Protein 4OE9 (pdb70)

Structure (mmCIF, N/CA/C/O backbone):
data_4OE9
#
_entry.id   4OE9
#
_cell.length_a   28.490
_cell.length_b   35.580
_cell.length_c   54.300
_cell.angle_alpha   104.03
_cell.angle_beta   93.30
_cell.angle_gamma   91.11
#
_symmetry.space_group_name_H-M   'P 1'
#
loop_
_entity.id
_entity.type
_entity.pdbx_description
1 polymer 'COMM domain-containing protein 9'
2 non-polymer 'CITRIC ACID'
3 non-polymer 'POTASSIUM ION'
4 water water
#
loop_
_atom_site.group_PDB
_atom_site.id
_atom_site.type_symbol
_atom_site.label_atom_id
_atom_site.label_alt_id
_atom_site.label_comp_id
_atom_site.label_asym_id
_atom_site.label_entity_id
_atom_site.label_seq_id
_atom_site.pdbx_PDB_ins_code
_atom_site.Cartn_x
_atom_site.Cartn_y
_atom_site.Cartn_z
_atom_site.occupancy
_atom_site.B_iso_or_equiv
_atom_site.auth_seq_id
_atom_site.auth_comp_id
_atom_site.auth_asym_id
_atom_site.auth_atom_id
_atom_site.pdbx_PDB_model_num
ATOM 1 N N . SER A 1 2 ? -14.178 -2.949 21.318 1.00 46.22 -3 SER A N 1
ATOM 2 C CA . SER A 1 2 ? -14.430 -1.531 21.534 1.00 37.90 -3 SER A CA 1
ATOM 3 C C . SER A 1 2 ? -14.546 -1.221 23.030 1.00 29.11 -3 SER A C 1
ATOM 4 O O . SER A 1 2 ? -14.483 -2.117 23.877 1.00 31.22 -3 SER A O 1
ATOM 7 N N . GLY A 1 3 ? -14.710 0.055 23.350 1.00 32.15 -2 GLY A N 1
ATOM 8 C CA . GLY A 1 3 ? -14.785 0.486 24.730 1.00 21.18 -2 GLY A CA 1
ATOM 9 C C . GLY A 1 3 ? -13.443 0.434 25.424 1.00 17.08 -2 GLY A C 1
ATOM 10 O O . GLY A 1 3 ? -13.365 0.568 26.644 1.00 32.74 -2 GLY A O 1
ATOM 14 N N . ALA A 1 4 ? -12.375 0.245 24.652 1.00 30.39 -1 ALA A N 1
ATOM 15 C CA . ALA A 1 4 ? -11.027 0.135 25.209 1.00 33.57 -1 ALA A CA 1
ATOM 16 C C . ALA A 1 4 ? -10.657 1.352 26.054 1.00 40.30 -1 ALA A C 1
ATOM 17 O O . ALA A 1 4 ? -9.890 1.247 27.014 1.00 19.68 -1 ALA A O 1
ATOM 41 N N . ALA A 1 6 ? -12.832 3.106 27.770 1.00 17.57 1 ALA A N 1
ATOM 42 C CA . ALA A 1 6 ? -13.792 3.228 28.872 1.00 21.27 1 ALA A CA 1
ATOM 43 C C . ALA A 1 6 ? -13.191 2.878 30.235 1.00 34.08 1 ALA A C 1
ATOM 44 O O . ALA A 1 6 ? -13.563 3.443 31.263 1.00 24.71 1 ALA A O 1
ATOM 51 N N . ALA A 1 7 ? -12.277 1.925 30.261 1.00 22.06 2 ALA A N 1
ATOM 52 C CA . ALA A 1 7 ? -11.809 1.421 31.535 1.00 26.54 2 ALA A CA 1
ATOM 53 C C . ALA A 1 7 ? -10.600 0.545 31.371 1.00 27.52 2 ALA A C 1
ATOM 54 O O . ALA A 1 7 ? -10.405 -0.114 30.348 1.00 25.64 2 ALA A O 1
ATOM 61 N N . LEU A 1 8 ? -9.780 0.555 32.405 1.00 19.82 3 LEU A N 1
ATOM 62 C CA . LEU A 1 8 ? -8.794 -0.466 32.574 1.00 17.63 3 LEU A CA 1
ATOM 63 C C . LEU A 1 8 ? -9.497 -1.652 33.256 1.00 13.61 3 LEU A C 1
ATOM 64 O O . LEU A 1 8 ? -10.411 -1.482 34.078 1.00 15.82 3 LEU A O 1
ATOM 80 N N . THR A 1 9 ? -9.094 -2.846 32.862 1.00 11.74 4 THR A N 1
ATOM 81 C CA . THR A 1 9 ? -9.687 -4.087 33.343 1.00 12.00 4 THR A CA 1
ATOM 82 C C . THR A 1 9 ? -8.991 -4.559 34.602 1.00 7.88 4 THR A C 1
ATOM 83 O O . THR A 1 9 ? -7.922 -4.072 34.944 1.00 6.61 4 THR A O 1
ATOM 94 N N . ALA A 1 10 ? -9.588 -5.540 35.258 1.00 7.72 5 ALA A N 1
ATOM 95 C CA . ALA A 1 10 ? -8.947 -6.182 36.406 1.00 6.20 5 ALA A CA 1
ATOM 96 C C . ALA A 1 10 ? -7.567 -6.722 36.046 1.00 5.90 5 ALA A C 1
ATOM 97 O O . ALA A 1 10 ? -6.630 -6.605 36.842 1.00 6.84 5 ALA A O 1
ATOM 104 N N . GLU A 1 11 ? -7.437 -7.353 34.877 1.00 7.18 6 GLU A N 1
ATOM 105 C CA . GLU A 1 11 ? -6.141 -7.859 34.437 1.00 8.60 6 GLU A CA 1
ATOM 106 C C . GLU A 1 11 ? -5.112 -6.741 34.238 1.00 6.98 6 GLU A C 1
ATOM 107 O O . GLU A 1 11 ? -3.921 -6.926 34.546 1.00 9.45 6 GLU A O 1
ATOM 114 N N . HIS A 1 12 ? -5.552 -5.602 33.720 1.00 6.49 7 HIS A N 1
ATOM 115 C CA . HIS A 1 12 ? -4.669 -4.433 33.585 1.00 7.39 7 HIS A CA 1
ATOM 116 C C . HIS A 1 12 ? -4.133 -3.998 34.931 1.00 3.80 7 HIS A C 1
ATOM 117 O O . HIS A 1 12 ? -2.935 -3.778 35.101 1.00 4.79 7 HIS A O 1
ATOM 130 N N . PHE A 1 13 ? -5.018 -3.813 35.899 1.00 3.54 8 PHE A N 1
ATOM 131 C CA . PHE A 1 13 ? -4.578 -3.337 37.201 1.00 4.52 8 PHE A CA 1
ATOM 132 C C . PHE A 1 13 ? -3.700 -4.349 37.888 1.00 3.90 8 PHE A C 1
ATOM 133 O O . PHE A 1 13 ? -2.725 -3.983 38.531 1.00 4.46 8 PHE A O 1
ATOM 150 N N . ALA A 1 14 ? -4.005 -5.631 37.741 1.00 3.43 9 ALA A N 1
ATOM 151 C CA . ALA A 1 14 ? -3.156 -6.639 38.333 1.00 3.41 9 ALA A CA 1
ATOM 152 C C . ALA A 1 14 ? -1.751 -6.594 37.730 1.00 3.74 9 ALA A C 1
ATOM 153 O O . ALA A 1 14 ? -0.764 -6.760 38.443 1.00 7.47 9 ALA A O 1
ATOM 160 N N . ALA A 1 15 ? -1.662 -6.372 36.420 1.00 3.29 10 ALA A N 1
ATOM 161 C CA . ALA A 1 15 ? -0.390 -6.322 35.732 1.00 4.68 10 ALA A CA 1
ATOM 162 C C . ALA A 1 15 ? 0.441 -5.108 36.094 1.00 5.10 10 ALA A C 1
ATOM 163 O O . ALA A 1 15 ? 1.674 -5.180 36.179 1.00 6.19 10 ALA A O 1
ATOM 170 N N . LEU A 1 16 ? -0.215 -3.971 36.291 1.00 3.90 11 LEU A N 1
ATOM 171 C CA . LEU A 1 16 ? 0.520 -2.767 36.647 1.00 2.94 11 LEU A CA 1
ATOM 172 C C . LEU A 1 16 ? 1.279 -2.908 37.968 1.00 4.03 11 LEU A C 1
ATOM 173 O O . LEU A 1 16 ? 2.310 -2.293 38.163 1.00 2.96 11 LEU A O 1
ATOM 189 N N . GLN A 1 17 ? 0.781 -3.757 38.854 1.00 3.02 12 GLN A N 1
ATOM 190 C CA . GLN A 1 17 ? 1.431 -3.994 40.128 1.00 1.90 12 GLN A CA 1
ATOM 191 C C . GLN A 1 17 ? 2.841 -4.565 39.971 1.00 4.22 12 GLN A C 1
ATOM 192 O O . GLN A 1 17 ? 3.668 -4.394 40.847 1.00 5.09 12 GLN A O 1
ATOM 206 N N . SER A 1 18 ? 3.143 -5.191 38.839 1.00 4.12 13 SER A N 1
ATOM 207 C CA . SER A 1 18 ? 4.511 -5.636 38.587 1.00 4.22 13 SER A CA 1
ATOM 208 C C . SER A 1 18 ? 5.531 -4.493 38.644 1.00 3.50 13 SER A C 1
ATOM 209 O O . SER A 1 18 ? 6.720 -4.721 38.867 1.00 5.77 13 SER A O 1
ATOM 217 N N . LEU A 1 19 ? 5.081 -3.256 38.448 1.00 3.76 14 LEU A N 1
ATOM 218 C CA . LEU A 1 19 ? 6.006 -2.104 38.528 1.00 3.48 14 LEU A CA 1
ATOM 219 C C . LEU A 1 19 ? 6.638 -1.923 39.906 1.00 3.64 14 LEU A C 1
ATOM 220 O O . LEU A 1 19 ? 7.680 -1.283 40.034 1.00 3.90 14 LEU A O 1
ATOM 236 N N . LEU A 1 20 ? 6.024 -2.498 40.933 1.00 2.82 15 LEU A N 1
ATOM 237 C CA . LEU A 1 20 ? 6.619 -2.483 42.271 1.00 3.27 15 LEU A CA 1
ATOM 238 C C . LEU A 1 20 ? 7.921 -3.263 42.345 1.00 6.88 15 LEU A C 1
ATOM 239 O O . LEU A 1 20 ? 8.646 -3.156 43.342 1.00 7.87 15 LEU A O 1
ATOM 255 N N . LYS A 1 21 ? 8.248 -4.005 41.289 1.00 5.48 16 LYS A N 1
ATOM 256 C CA . LYS A 1 21 ? 9.539 -4.698 41.233 1.00 7.64 16 LYS A CA 1
ATOM 257 C C . LYS A 1 21 ? 10.624 -3.815 40.640 1.00 10.54 16 LYS A C 1
ATOM 258 O O . LYS A 1 21 ? 11.783 -4.210 40.592 1.00 12.64 16 LYS A O 1
ATOM 277 N N . ALA A 1 22 ? 10.263 -2.626 40.168 1.00 6.13 17 ALA A N 1
ATOM 278 C CA . ALA A 1 22 ? 11.245 -1.763 39.522 1.00 4.80 17 ALA A CA 1
ATOM 279 C C . ALA A 1 22 ? 12.278 -1.278 40.499 1.00 9.71 17 ALA A C 1
ATOM 280 O O . ALA A 1 22 ? 11.983 -0.973 41.648 1.00 9.29 17 ALA A O 1
ATOM 287 N N . SER A 1 23 ? 13.501 -1.164 40.013 1.00 9.31 18 SER A N 1
ATOM 288 C CA A SER A 1 23 ? 14.606 -0.768 40.879 0.31 9.34 18 SER A CA 1
ATOM 289 C CA B SER A 1 23 ? 14.594 -0.766 40.890 0.69 9.26 18 SER A CA 1
ATOM 290 C C . SER A 1 23 ? 14.666 0.747 41.082 1.00 8.24 18 SER A C 1
ATOM 291 O O . SER A 1 23 ? 15.344 1.231 41.991 1.00 11.05 18 SER A O 1
ATOM 303 N N . SER A 1 24 ? 13.958 1.496 40.244 1.00 7.89 19 SER A N 1
ATOM 304 C CA . SER A 1 24 ? 13.885 2.935 40.391 1.00 8.97 19 SER A CA 1
ATOM 305 C C . SER A 1 24 ? 12.636 3.477 39.747 1.00 8.13 19 SER A C 1
ATOM 306 O O . SER A 1 24 ? 12.049 2.854 38.848 1.00 6.33 19 SER A O 1
ATOM 314 N N . LYS A 1 25 ? 12.241 4.662 40.192 1.00 7.70 20 LYS A N 1
ATOM 315 C CA . LYS A 1 25 ? 11.121 5.374 39.585 1.00 5.95 20 LYS A CA 1
ATOM 316 C C . LYS A 1 25 ? 11.392 5.701 38.130 1.00 8.00 20 LYS A C 1
ATOM 317 O O . LYS A 1 25 ? 10.477 5.751 37.314 1.00 9.61 20 LYS A O 1
ATOM 336 N N . ASP A 1 26 ? 12.651 5.937 37.787 1.00 6.36 21 ASP A N 1
ATOM 337 C CA . ASP A 1 26 ? 12.981 6.255 36.416 1.00 8.43 21 ASP A CA 1
ATOM 338 C C . ASP A 1 26 ? 12.636 5.102 35.476 1.00 10.12 21 ASP A C 1
ATOM 339 O O . ASP A 1 26 ? 12.198 5.323 34.348 1.00 9.90 21 ASP A O 1
ATOM 348 N N . VAL A 1 27 ? 12.806 3.863 35.924 1.00 6.88 22 VAL A N 1
ATOM 349 C CA . VAL A 1 27 ? 12.431 2.720 35.095 1.00 6.90 22 VAL A CA 1
ATOM 350 C C . VAL A 1 27 ? 10.927 2.771 34.792 1.00 7.28 22 VAL A C 1
ATOM 351 O O . VAL A 1 27 ? 10.491 2.511 33.675 1.00 8.91 22 VAL A O 1
ATOM 364 N N . VAL A 1 28 ? 10.134 3.130 35.791 1.00 4.79 23 VAL A N 1
ATOM 365 C CA . VAL A 1 28 ? 8.693 3.211 35.590 1.00 3.12 23 VAL A CA 1
ATOM 366 C C . VAL A 1 28 ? 8.376 4.315 34.567 1.00 5.72 23 VAL A C 1
ATOM 367 O O . VAL A 1 28 ? 7.542 4.140 33.673 1.00 6.70 23 VAL A O 1
ATOM 380 N N . ARG A 1 29 ? 9.013 5.471 34.722 1.00 6.91 24 ARG A N 1
ATOM 381 C CA . ARG A 1 29 ? 8.854 6.559 33.763 1.00 6.50 24 ARG A CA 1
ATOM 382 C C . ARG A 1 29 ? 9.139 6.124 32.335 1.00 6.74 24 ARG A C 1
ATOM 383 O O . ARG A 1 29 ? 8.375 6.416 31.391 1.00 8.88 24 ARG A O 1
ATOM 404 N N . GLN A 1 30 ? 10.255 5.445 32.138 1.00 8.98 25 GLN A N 1
ATOM 405 C CA . GLN A 1 30 ? 10.642 5.079 30.790 1.00 8.89 25 GLN A CA 1
ATOM 406 C C . GLN A 1 30 ? 9.714 4.024 30.224 1.00 11.05 25 GLN A C 1
ATOM 407 O O . GLN A 1 30 ? 9.391 4.044 29.031 1.00 10.66 25 GLN A O 1
ATOM 421 N N . LEU A 1 31 ? 9.239 3.119 31.066 1.00 6.88 26 LEU A N 1
ATOM 422 C CA . LEU A 1 31 ? 8.300 2.115 30.581 1.00 6.57 26 LEU A CA 1
ATOM 423 C C . LEU A 1 31 ? 6.974 2.764 30.177 1.00 5.14 26 LEU A C 1
ATOM 424 O O . LEU A 1 31 ? 6.341 2.351 29.214 1.00 6.62 26 LEU A O 1
ATOM 440 N N . CYS A 1 32 ? 6.535 3.775 30.913 1.00 5.85 27 CYS A N 1
ATOM 441 C CA . CYS A 1 32 ? 5.321 4.492 30.529 1.00 5.14 27 CYS A CA 1
ATOM 442 C C . CYS A 1 32 ? 5.482 5.156 29.165 1.00 5.18 27 CYS A C 1
ATOM 443 O O . CYS A 1 32 ? 4.607 5.039 28.297 1.00 5.36 27 CYS A O 1
ATOM 451 N N . GLN A 1 33 ? 6.606 5.855 28.966 1.00 5.69 28 GLN A N 1
ATOM 452 C CA . GLN A 1 33 ? 6.857 6.543 27.708 1.00 6.63 28 GLN A CA 1
ATOM 453 C C . GLN A 1 33 ? 6.998 5.583 26.523 1.00 5.75 28 GLN A C 1
ATOM 454 O O . GLN A 1 33 ? 6.413 5.826 25.462 1.00 7.86 28 GLN A O 1
ATOM 468 N N . GLU A 1 34 ? 7.760 4.506 26.694 1.00 6.18 29 GLU A N 1
ATOM 469 C CA . GLU A 1 34 ? 7.908 3.531 25.620 1.00 6.49 29 GLU A CA 1
ATOM 470 C C . GLU A 1 34 ? 6.578 2.826 25.301 1.00 8.82 29 GLU A C 1
ATOM 471 O O . GLU A 1 34 ? 6.289 2.544 24.143 1.00 7.32 29 GLU A O 1
ATOM 483 N N . SER A 1 35 ? 5.759 2.564 26.318 1.00 6.07 30 SER A N 1
ATOM 484 C CA . SER A 1 35 ? 4.497 1.857 26.106 1.00 4.69 30 SER A CA 1
ATOM 485 C C . SER A 1 35 ? 3.507 2.755 25.369 1.00 6.96 30 SER A C 1
ATOM 486 O O . SER A 1 35 ? 2.695 2.273 24.561 1.00 6.99 30 SER A O 1
ATOM 494 N N . PHE A 1 36 ? 3.557 4.052 25.644 1.00 5.58 31 PHE A N 1
ATOM 495 C CA . PHE A 1 36 ? 2.731 5.011 24.906 1.00 3.19 31 PHE A CA 1
ATOM 496 C C . PHE A 1 36 ? 3.100 5.094 23.432 1.00 7.35 31 PHE A C 1
ATOM 497 O O . PHE A 1 36 ? 2.225 5.072 22.564 1.00 7.36 31 PHE A O 1
ATOM 514 N N . SER A 1 37 ? 4.388 5.265 23.170 1.00 4.77 32 SER A N 1
ATOM 515 C CA A SER A 1 37 ? 4.872 5.462 21.804 0.25 7.34 32 SER A CA 1
ATOM 516 C CA B SER A 1 37 ? 4.874 5.460 21.810 0.75 7.27 32 SER A CA 1
ATOM 517 C C . SER A 1 37 ? 4.676 4.224 20.927 1.00 8.07 32 SER A C 1
ATOM 518 O O . SER A 1 37 ? 4.393 4.327 19.729 1.00 8.68 32 SER A O 1
ATOM 530 N N . SER A 1 38 ? 4.834 3.051 21.513 1.00 3.47 33 SER A N 1
ATOM 531 C CA . SER A 1 38 ? 4.654 1.795 20.822 1.00 5.34 33 SER A CA 1
ATOM 532 C C . SER A 1 38 ? 3.210 1.537 20.445 1.00 7.34 33 SER A C 1
ATOM 533 O O . SER A 1 38 ? 2.297 1.888 21.179 1.00 6.75 33 SER A O 1
ATOM 541 N N A SER A 1 39 ? 2.990 0.919 19.291 0.50 6.64 34 SER A N 1
ATOM 542 N N B SER A 1 39 ? 3.002 0.919 19.290 0.50 6.67 34 SER A N 1
ATOM 543 C CA A SER A 1 39 ? 1.702 0.299 19.043 0.50 6.32 34 SER A CA 1
ATOM 544 C CA B SER A 1 39 ? 1.725 0.302 19.000 0.50 6.33 34 SER A CA 1
ATOM 545 C C A SER A 1 39 ? 1.556 -0.898 19.948 0.50 6.16 34 SER A C 1
ATOM 546 C C B SER A 1 39 ? 1.559 -0.912 19.908 0.50 6.19 34 SER A C 1
ATOM 547 O O A SER A 1 39 ? 2.544 -1.447 20.435 0.50 7.09 34 SER A O 1
ATOM 548 O O B SER A 1 39 ? 2.548 -1.480 20.378 0.50 7.07 34 SER A O 1
ATOM 563 N N . ALA A 1 40 ? 0.321 -1.322 20.154 1.00 6.94 35 ALA A N 1
ATOM 564 C CA . ALA A 1 40 ? 0.070 -2.531 20.905 1.00 8.19 35 ALA A CA 1
ATOM 565 C C . ALA A 1 40 ? 0.798 -3.727 20.272 1.00 6.56 35 ALA A C 1
ATOM 566 O O . ALA A 1 40 ? 1.430 -4.531 20.965 1.00 8.25 35 ALA A O 1
ATOM 574 N N . LEU A 1 41 ? 0.767 -3.806 18.947 1.00 8.68 36 LEU A N 1
ATOM 575 C CA . LEU A 1 41 ? 1.370 -4.953 18.308 1.00 8.65 36 LEU A CA 1
ATOM 576 C C . LEU A 1 41 ? 2.900 -4.858 18.328 1.00 10.59 36 LEU A C 1
ATOM 577 O O . LEU A 1 41 ? 3.578 -5.857 18.099 1.00 14.59 36 LEU A O 1
ATOM 593 N N . GLY A 1 42 ? 3.439 -3.678 18.613 1.00 8.20 37 GLY A N 1
ATOM 594 C CA . GLY A 1 42 ? 4.877 -3.480 18.704 1.00 10.83 37 GLY A CA 1
ATOM 595 C C . GLY A 1 42 ? 5.436 -3.627 20.115 1.00 10.84 37 GLY A C 1
ATOM 596 O O . GLY A 1 42 ? 6.644 -3.488 20.325 1.00 8.54 37 GLY A O 1
ATOM 600 N N . LEU A 1 43 ? 4.569 -3.877 21.096 1.00 9.71 38 LEU A N 1
ATOM 601 C CA . LEU A 1 43 ? 5.034 -3.982 22.486 1.00 7.32 38 LEU A CA 1
ATOM 602 C C . LEU A 1 43 ? 5.978 -5.149 22.690 1.00 9.87 38 LEU A C 1
ATOM 603 O O . LEU A 1 43 ? 6.791 -5.127 23.601 1.00 10.52 38 LEU A O 1
ATOM 619 N N . LYS A 1 44 ? 5.901 -6.157 21.833 1.00 11.95 39 LYS A N 1
ATOM 620 C CA . LYS A 1 44 ? 6.804 -7.306 21.937 1.00 14.66 39 LYS A CA 1
ATOM 621 C C . LYS A 1 44 ? 8.275 -6.897 21.831 1.00 11.92 39 LYS A C 1
ATOM 622 O O . LYS A 1 44 ? 9.148 -7.585 22.359 1.00 15.66 39 LYS A O 1
ATOM 635 N N . LYS A 1 45 ? 8.545 -5.779 21.171 1.00 9.84 40 LYS A N 1
ATOM 636 C CA . LYS A 1 45 ? 9.907 -5.269 21.035 1.00 12.43 40 LYS A CA 1
ATOM 637 C C . LYS A 1 45 ? 10.492 -4.849 22.388 1.00 14.12 40 LYS A C 1
ATOM 638 O O . LYS A 1 45 ? 11.711 -4.778 22.539 1.00 15.86 40 LYS A O 1
ATOM 648 N N . LEU A 1 46 ? 9.629 -4.605 23.375 1.00 10.63 41 LEU A N 1
ATOM 649 C CA . LEU A 1 46 ? 10.079 -4.144 24.707 1.00 13.30 41 LEU A CA 1
ATOM 650 C C . LEU A 1 46 ? 10.171 -5.262 25.737 1.00 14.33 41 LEU A C 1
ATOM 651 O O . LEU A 1 46 ? 10.506 -5.008 26.898 1.00 12.43 41 LEU A O 1
ATOM 667 N N . LEU A 1 47 ? 9.866 -6.491 25.333 1.00 12.66 42 LEU A N 1
ATOM 668 C CA . LEU A 1 47 ? 9.752 -7.601 26.274 1.00 11.41 42 LEU A CA 1
ATOM 669 C C . LEU A 1 47 ? 11.068 -7.919 26.973 1.00 13.44 42 LEU A C 1
ATOM 670 O O . LEU A 1 47 ? 11.099 -8.104 28.194 1.00 12.28 42 LEU A O 1
ATOM 686 N N . ASP A 1 48 ? 12.150 -7.995 26.206 1.00 14.96 43 ASP A N 1
ATOM 687 C CA . ASP A 1 48 ? 13.431 -8.389 26.772 1.00 19.20 43 ASP A CA 1
ATOM 688 C C . ASP A 1 48 ? 13.904 -7.379 27.811 1.00 15.49 43 ASP A C 1
ATOM 689 O O . ASP A 1 48 ? 14.284 -7.776 28.916 1.00 18.08 43 ASP A O 1
ATOM 698 N N . VAL A 1 49 ? 13.862 -6.087 27.490 1.00 16.19 44 VAL A N 1
ATOM 699 C CA . VAL A 1 49 ? 14.346 -5.074 28.419 1.00 15.05 44 VAL A CA 1
ATOM 700 C C . VAL A 1 49 ? 13.419 -4.998 29.638 1.00 14.83 44 VAL A C 1
ATOM 701 O O . VAL A 1 49 ? 13.870 -4.756 30.758 1.00 12.26 44 VAL A O 1
ATOM 714 N N . THR A 1 50 ? 12.131 -5.237 29.438 1.00 8.19 45 THR A N 1
ATOM 715 C CA . THR A 1 50 ? 11.182 -5.205 30.553 1.00 7.68 45 THR A CA 1
ATOM 716 C C . THR A 1 50 ? 11.403 -6.374 31.496 1.00 9.54 45 THR A C 1
ATOM 717 O O . THR A 1 50 ? 11.502 -6.185 32.719 1.00 9.45 45 THR A O 1
ATOM 728 N N . CYS A 1 51 ? 11.459 -7.587 30.951 1.00 10.02 46 CYS A N 1
ATOM 729 C CA . CYS A 1 51 ? 11.801 -8.760 31.737 1.00 6.82 46 CYS A CA 1
ATOM 730 C C . CYS A 1 51 ? 13.121 -8.584 32.489 1.00 7.90 46 CYS A C 1
ATOM 731 O O . CYS A 1 51 ? 13.220 -8.904 33.673 1.00 9.15 46 CYS A O 1
ATOM 739 N N . SER A 1 52 ? 14.123 -8.077 31.784 1.00 10.20 47 SER A N 1
ATOM 740 C CA . SER A 1 52 ? 15.476 -7.993 32.333 1.00 10.25 47 SER A CA 1
ATOM 741 C C . SER A 1 52 ? 15.604 -6.886 33.383 1.00 11.66 47 SER A C 1
ATOM 742 O O . SER A 1 52 ? 16.410 -7.012 34.315 1.00 11.32 47 SER A O 1
ATOM 750 N N . SER A 1 53 ? 14.832 -5.807 33.241 1.00 8.91 48 SER A N 1
ATOM 751 C CA A SER A 1 53 ? 14.901 -4.705 34.193 0.56 9.05 48 SER A CA 1
ATOM 752 C CA B SER A 1 53 ? 14.894 -4.705 34.192 0.44 9.07 48 SER A CA 1
ATOM 753 C C . SER A 1 53 ? 14.080 -4.968 35.453 1.00 12.36 48 SER A C 1
ATOM 754 O O . SER A 1 53 ? 14.492 -4.576 36.549 1.00 13.08 48 SER A O 1
ATOM 766 N N . LEU A 1 54 ? 12.922 -5.616 35.314 1.00 8.90 49 LEU A N 1
ATOM 767 C CA . LEU A 1 54 ? 12.036 -5.858 36.451 1.00 6.68 49 LEU A CA 1
ATOM 768 C C . LEU A 1 54 ? 12.159 -7.251 37.055 1.00 10.19 49 LEU A C 1
ATOM 769 O O . LEU A 1 54 ? 11.562 -7.537 38.091 1.00 12.49 49 LEU A O 1
ATOM 785 N N . SER A 1 55 ? 12.889 -8.122 36.371 1.00 8.61 50 SER A N 1
ATOM 786 C CA . SER A 1 55 ? 12.995 -9.529 36.755 1.00 9.85 50 SER A CA 1
ATOM 787 C C . SER A 1 55 ? 11.612 -10.149 36.858 1.00 10.44 50 SER A C 1
ATOM 788 O O . SER A 1 55 ? 11.233 -10.726 37.870 1.00 11.66 50 SER A O 1
ATOM 796 N N . VAL A 1 56 ? 10.863 -10.017 35.765 1.00 7.98 51 VAL A N 1
ATOM 797 C CA . VAL A 1 56 ? 9.540 -10.619 35.656 1.00 10.85 51 VAL A CA 1
ATOM 798 C C . VAL A 1 56 ? 9.523 -11.639 34.526 1.00 9.68 51 VAL A C 1
ATOM 799 O O . VAL A 1 56 ? 10.410 -11.655 33.680 1.00 11.41 51 VAL A O 1
ATOM 812 N N . THR A 1 57 ? 8.481 -12.466 34.510 1.00 10.02 52 THR A N 1
ATOM 813 C CA . THR A 1 57 ? 8.277 -13.445 33.451 1.00 13.52 52 THR A CA 1
ATOM 814 C C . THR A 1 57 ? 7.862 -12.746 32.167 1.00 21.70 52 THR A C 1
ATOM 815 O O . THR A 1 57 ? 7.407 -11.614 32.205 1.00 13.13 52 THR A O 1
ATOM 826 N N . GLN A 1 58 ? 8.004 -13.429 31.037 1.00 17.27 53 GLN A N 1
ATOM 827 C CA . GLN A 1 58 ? 7.600 -12.876 29.752 1.00 15.75 53 GLN A CA 1
ATOM 828 C C . GLN A 1 58 ? 6.118 -12.511 29.768 1.00 15.86 53 GLN A C 1
ATOM 829 O O . GLN A 1 58 ? 5.718 -11.483 29.203 1.00 15.60 53 GLN A O 1
ATOM 843 N N . GLU A 1 59 ? 5.315 -13.326 30.441 1.00 14.92 54 GLU A N 1
ATOM 844 C CA . GLU A 1 59 ? 3.880 -13.080 30.512 1.00 23.14 54 GLU A CA 1
ATOM 845 C C . GLU A 1 59 ? 3.565 -11.84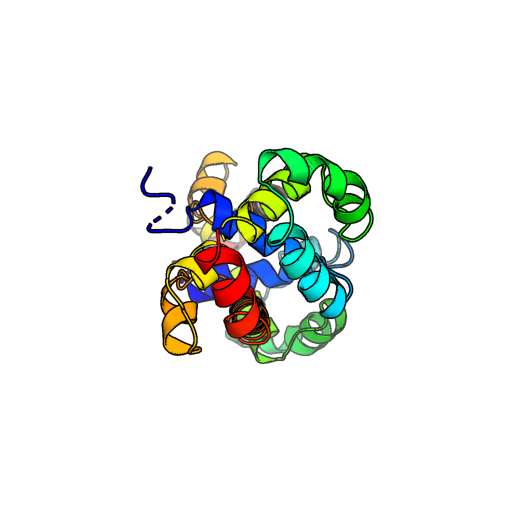8 31.358 1.00 14.05 54 GLU A C 1
ATOM 846 O O . GLU A 1 59 ? 2.726 -11.026 30.990 1.00 16.79 54 GLU A O 1
ATOM 857 N N . GLU A 1 60 ? 4.226 -11.729 32.505 1.00 11.76 55 GLU A N 1
ATOM 858 C CA . GLU A 1 60 ? 4.096 -10.537 33.350 1.00 8.73 55 GLU A CA 1
ATOM 859 C C . GLU A 1 60 ? 4.475 -9.300 32.555 1.00 8.38 55 GLU A C 1
ATOM 860 O O . GLU A 1 60 ? 3.813 -8.257 32.652 1.00 7.65 55 GLU A O 1
ATOM 872 N N . ALA A 1 61 ? 5.544 -9.389 31.776 1.00 7.46 56 ALA A N 1
ATOM 873 C CA . ALA A 1 61 ? 6.002 -8.218 31.023 1.00 4.66 56 ALA A CA 1
ATOM 874 C C . ALA A 1 61 ? 5.006 -7.848 29.948 1.00 7.28 56 ALA A C 1
ATOM 875 O O . ALA A 1 61 ? 4.689 -6.678 29.769 1.00 6.14 56 ALA A O 1
ATOM 882 N N . GLU A 1 62 ? 4.503 -8.848 29.230 1.00 9.93 57 GLU A N 1
ATOM 883 C CA . GLU A 1 62 ? 3.544 -8.571 28.160 1.00 9.46 57 GLU A CA 1
ATOM 884 C C . GLU A 1 62 ? 2.276 -7.908 28.717 1.00 9.40 57 GLU A C 1
ATOM 885 O O . GLU A 1 62 ? 1.793 -6.904 28.171 1.00 7.20 57 GLU A O 1
ATOM 897 N N . GLU A 1 63 ? 1.753 -8.469 29.803 1.00 7.92 58 GLU A N 1
ATOM 898 C CA . GLU A 1 63 ? 0.548 -7.954 30.442 1.00 5.80 58 GLU A CA 1
ATOM 899 C C . GLU A 1 63 ? 0.780 -6.530 30.965 1.00 6.00 58 GLU A C 1
ATOM 900 O O . GLU A 1 63 ? -0.073 -5.639 30.822 1.00 6.26 58 GLU A O 1
ATOM 912 N N . LEU A 1 64 ? 1.943 -6.306 31.560 1.00 4.58 59 LEU A N 1
ATOM 913 C CA . LEU A 1 64 ? 2.297 -4.970 32.036 1.00 5.03 59 LEU A CA 1
ATOM 914 C C . LEU A 1 64 ? 2.356 -3.965 30.888 1.00 4.38 59 LEU A C 1
ATOM 915 O O . LEU A 1 64 ? 1.836 -2.843 30.988 1.00 4.65 59 LEU A O 1
ATOM 931 N N . LEU A 1 65 ? 3.018 -4.342 29.805 1.00 5.27 60 LEU A N 1
ATOM 932 C CA . LEU A 1 65 ? 3.195 -3.427 28.710 1.00 6.05 60 LEU A CA 1
ATOM 933 C C . LEU A 1 65 ? 1.852 -3.108 28.080 1.00 4.07 60 LEU A C 1
ATOM 934 O O . LEU A 1 65 ? 1.603 -1.964 27.732 1.00 4.21 60 LEU A O 1
ATOM 950 N N . GLN A 1 66 ? 0.977 -4.106 27.968 1.00 5.69 61 GLN A N 1
ATOM 951 C CA . GLN A 1 66 ? -0.372 -3.863 27.446 1.00 6.22 61 GLN A CA 1
ATOM 952 C C . GLN A 1 66 ? -1.137 -2.910 28.345 1.00 3.93 61 GLN A C 1
ATOM 953 O O . GLN A 1 66 ? -1.837 -2.005 27.864 1.00 5.03 61 GLN A O 1
ATOM 967 N N . ALA A 1 67 ? -0.980 -3.073 29.653 1.00 4.47 62 ALA A N 1
ATOM 968 C CA . ALA A 1 67 ? -1.670 -2.215 30.600 1.00 3.24 62 ALA A CA 1
ATOM 969 C C . ALA A 1 67 ? -1.186 -0.769 30.519 1.00 3.58 62 ALA A C 1
ATOM 970 O O . ALA A 1 67 ? -1.984 0.165 30.544 1.00 5.47 62 ALA A O 1
ATOM 977 N N . LEU A 1 68 ? 0.126 -0.574 30.480 1.00 3.83 63 LEU A N 1
ATOM 978 C CA . LEU A 1 68 ? 0.665 0.771 30.379 1.00 3.68 63 LEU A CA 1
ATOM 979 C C . LEU A 1 68 ? 0.294 1.418 29.050 1.00 4.97 63 LEU A C 1
ATOM 980 O O . LEU A 1 68 ? -0.016 2.601 28.989 1.00 5.97 63 LEU A O 1
ATOM 996 N N . HIS A 1 69 ? 0.366 0.640 27.973 1.00 3.32 64 HIS A N 1
ATOM 997 C CA . HIS A 1 69 ? -0.043 1.167 26.685 1.00 6.01 64 HIS A CA 1
ATOM 998 C C . HIS A 1 69 ? -1.496 1.648 26.744 1.00 5.93 64 HIS A C 1
ATOM 999 O O . HIS A 1 69 ? -1.819 2.757 26.287 1.00 5.37 64 HIS A O 1
ATOM 1012 N N . ARG A 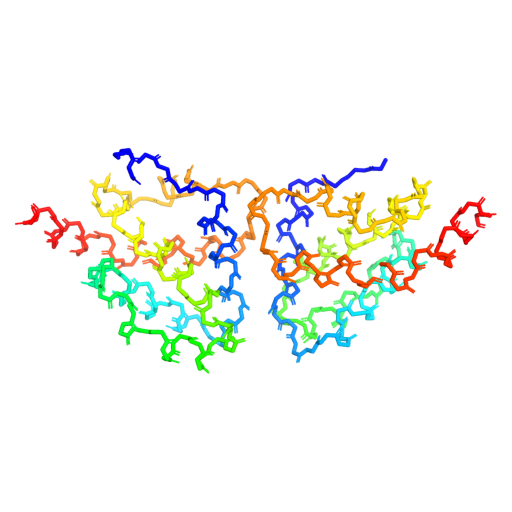1 70 ? -2.376 0.853 27.339 1.00 4.65 65 ARG A N 1
ATOM 1013 C CA . ARG A 1 70 ? -3.776 1.243 27.424 1.00 6.79 65 ARG A CA 1
ATOM 1014 C C . ARG A 1 70 ? -3.969 2.467 28.298 1.00 4.75 65 ARG A C 1
ATOM 1015 O O . ARG A 1 70 ? -4.700 3.392 27.940 1.00 5.76 65 ARG A O 1
ATOM 1045 N N . THR A 1 72 ? -1.811 4.916 29.205 1.00 4.95 67 THR A N 1
ATOM 1046 C CA . THR A 1 72 ? -1.273 6.138 28.675 1.00 2.45 67 THR A CA 1
ATOM 1047 C C . THR A 1 72 ? -2.094 6.599 27.482 1.00 3.27 67 THR A C 1
ATOM 1048 O O . THR A 1 72 ? -2.316 7.791 27.329 1.00 5.43 67 THR A O 1
ATOM 1059 N N . ARG A 1 73 ? -2.543 5.693 26.629 1.00 4.10 68 ARG A N 1
ATOM 1060 C CA . ARG A 1 73 ? -3.371 6.120 25.499 1.00 4.65 68 ARG A CA 1
ATOM 1061 C C . ARG A 1 73 ? -4.717 6.649 25.971 1.00 6.65 68 ARG A C 1
ATOM 1062 O O . ARG A 1 73 ? -5.250 7.591 25.395 1.00 6.81 68 ARG A O 1
ATOM 1083 N N . LEU A 1 74 ? -5.280 6.051 27.015 1.00 5.48 69 LEU A N 1
ATOM 1084 C CA . LEU A 1 74 ? -6.553 6.494 27.553 1.00 6.09 69 LEU A CA 1
ATOM 1085 C C . LEU A 1 74 ? -6.435 7.893 28.158 1.00 6.96 69 LEU A C 1
ATOM 1086 O O . LEU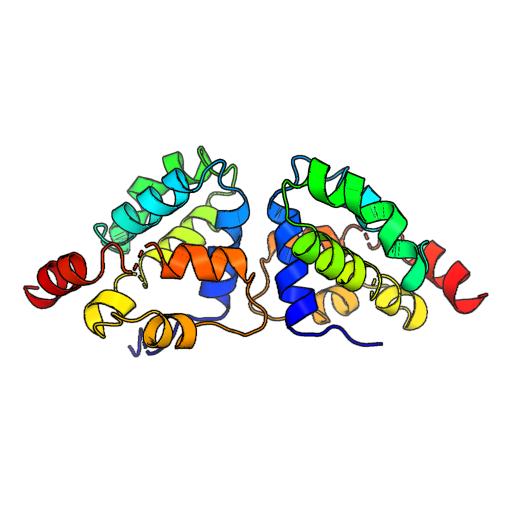 A 1 74 ? -7.287 8.760 27.960 1.00 7.66 69 LEU A O 1
ATOM 1102 N N . VAL A 1 75 ? -5.337 8.133 28.864 1.00 4.63 70 VAL A N 1
ATOM 1103 C CA . VAL A 1 75 ? -5.083 9.421 29.471 1.00 7.05 70 VAL A CA 1
ATOM 1104 C C . VAL A 1 75 ? -4.966 10.483 28.380 1.00 6.96 70 VAL A C 1
ATOM 1105 O O . VAL A 1 75 ? -5.540 11.557 28.492 1.00 7.78 70 VAL A O 1
ATOM 1118 N N . ALA A 1 76 ? -4.241 10.159 27.313 1.00 6.55 71 ALA A N 1
ATOM 1119 C CA . ALA A 1 76 ? -4.116 11.068 26.174 1.00 8.25 71 ALA A CA 1
ATOM 1120 C C . ALA A 1 76 ? -5.442 11.301 25.453 1.00 7.60 71 ALA A C 1
ATOM 1121 O O . ALA A 1 76 ? -5.790 12.447 25.154 1.00 13.61 71 ALA A O 1
ATOM 1128 N N . PHE A 1 77 ? -6.183 10.238 25.199 1.00 5.72 72 PHE A N 1
ATOM 1129 C CA . PHE A 1 77 ? -7.423 10.300 24.409 1.00 9.63 72 PHE A CA 1
ATOM 1130 C C . PHE A 1 77 ? -8.491 11.100 25.148 1.00 10.17 72 PHE A C 1
ATOM 1131 O O . PHE A 1 77 ? -9.219 11.886 24.544 1.00 11.25 72 PHE A O 1
ATOM 1148 N N . ARG A 1 78 ? -8.578 10.896 26.455 1.00 8.51 73 ARG A N 1
ATOM 1149 C CA . ARG A 1 78 ? -9.586 11.556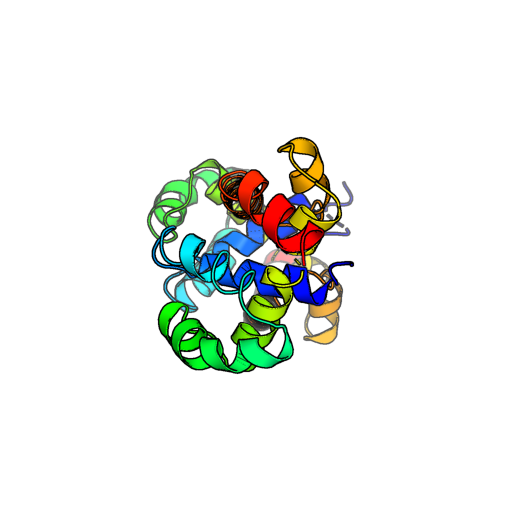 27.282 1.00 5.26 73 ARG A CA 1
ATOM 1150 C C . ARG A 1 78 ? -9.087 12.864 27.899 1.00 7.87 73 ARG A C 1
ATOM 1151 O O . ARG A 1 78 ? -9.853 13.570 28.567 1.00 10.70 73 ARG A O 1
ATOM 1172 N N . ASP A 1 79 ? -7.830 13.218 27.631 1.00 7.80 74 ASP A N 1
ATOM 1173 C CA . ASP A 1 79 ? -7.208 14.415 28.192 1.00 8.87 74 ASP A CA 1
ATOM 1174 C C . ASP A 1 79 ? -7.382 14.465 29.711 1.00 8.27 74 ASP A C 1
ATOM 1175 O O . ASP A 1 79 ? -7.926 15.422 30.282 1.00 12.00 74 ASP A O 1
ATOM 1184 N N . LEU A 1 80 ? -6.921 13.414 30.377 1.00 5.59 75 LEU A N 1
ATOM 1185 C CA . LEU A 1 80 ? -6.983 13.356 31.832 1.00 6.88 75 LEU A CA 1
ATOM 1186 C C . LEU A 1 80 ? -5.776 14.095 32.369 1.00 9.32 75 LEU A C 1
ATOM 1187 O O . LEU A 1 80 ? -4.691 13.518 32.478 1.00 10.68 75 LEU A O 1
ATOM 1203 N N . SER A 1 81 ? -5.974 15.378 32.692 1.00 6.76 76 SER A N 1
ATOM 1204 C CA . SER A 1 81 ? -4.868 16.292 32.888 1.00 6.88 76 SER A CA 1
ATOM 1205 C C . SER A 1 81 ? -4.803 16.901 34.279 1.00 7.01 76 SER A C 1
ATOM 1206 O O . SER A 1 81 ? -4.060 17.862 34.491 1.00 7.00 76 SER A O 1
ATOM 1214 N N . SER A 1 82 ? -5.575 16.342 35.203 1.00 5.13 77 SER A N 1
ATOM 1215 C CA . SER A 1 82 ? -5.477 16.674 36.623 1.00 3.75 77 SER A CA 1
ATOM 1216 C C . SER A 1 82 ? -5.297 15.397 37.407 1.00 4.12 77 SER A C 1
ATOM 1217 O O . SER A 1 82 ? -5.612 14.310 36.912 1.00 5.46 77 SER A O 1
ATOM 1225 N N . ALA A 1 83 ? -4.770 15.481 38.624 1.00 4.45 78 ALA A N 1
ATOM 1226 C CA . ALA A 1 83 ? -4.650 14.269 39.430 1.00 3.96 78 ALA A CA 1
ATOM 1227 C C . ALA A 1 83 ? -6.031 13.686 39.677 1.00 4.07 78 ALA A C 1
ATOM 1228 O O . ALA A 1 83 ? -6.199 12.469 39.634 1.00 5.53 78 ALA A O 1
ATOM 1235 N N . GLU A 1 84 ? -7.019 14.544 39.904 1.00 5.07 79 GLU A N 1
ATOM 1236 C CA . GLU A 1 84 ? -8.410 14.109 40.118 1.00 5.59 79 GLU A CA 1
ATOM 1237 C C . GLU A 1 84 ? -8.893 13.185 39.003 1.00 5.14 79 GLU A C 1
ATOM 1238 O O . GLU A 1 84 ? -9.493 12.135 39.263 1.00 5.68 79 GLU A O 1
ATOM 1250 N N . ALA A 1 85 ? -8.631 13.587 37.771 1.00 5.30 80 ALA A N 1
ATOM 1251 C CA . ALA A 1 85 ? -9.132 12.873 36.603 1.00 5.05 80 ALA A CA 1
ATOM 1252 C C . ALA A 1 85 ? -8.472 11.515 36.440 1.00 5.61 80 ALA A C 1
ATOM 1253 O O . ALA A 1 85 ? -9.112 10.545 36.009 1.00 7.19 80 ALA A O 1
ATOM 1260 N N . ILE A 1 86 ? -7.200 11.440 36.789 1.00 3.05 81 ILE A N 1
ATOM 1261 C CA . ILE A 1 86 ? -6.435 10.207 36.641 1.00 2.52 81 ILE A CA 1
ATOM 1262 C C . ILE A 1 86 ? -6.728 9.255 37.802 1.00 4.72 81 ILE A C 1
ATOM 1263 O O . ILE A 1 86 ? -6.904 8.038 37.604 1.00 3.06 81 ILE A O 1
ATOM 1279 N N . LEU A 1 87 ? -6.765 9.796 39.019 1.00 4.79 82 LEU A N 1
ATOM 1280 C CA . LEU A 1 87 ? -7.058 8.990 40.202 1.00 3.82 82 LEU A CA 1
ATOM 1281 C C . LEU A 1 87 ? -8.384 8.258 40.066 1.00 3.36 82 LEU A C 1
ATOM 1282 O O . LEU A 1 87 ? -8.560 7.150 40.619 1.00 4.05 82 LEU A O 1
ATOM 1298 N N . ALA A 1 88 ? -9.304 8.871 39.327 1.00 3.66 83 ALA A N 1
ATOM 1299 C CA . ALA A 1 88 ? -10.650 8.326 39.133 1.00 5.03 83 ALA A CA 1
ATOM 1300 C C . ALA A 1 88 ? -10.631 6.981 38.436 1.00 4.47 83 ALA A C 1
ATOM 1301 O O . ALA A 1 88 ? -11.602 6.229 38.526 1.00 7.22 83 ALA A O 1
ATOM 1308 N N . LEU A 1 89 ? -9.567 6.691 37.706 1.00 3.98 84 LEU A N 1
ATOM 1309 C CA . LEU A 1 89 ? -9.461 5.410 37.005 1.00 3.90 84 LEU A CA 1
ATOM 1310 C C . LEU A 1 89 ? -9.254 4.208 37.924 1.00 5.34 84 LEU A C 1
ATOM 1311 O O . LEU A 1 89 ? -9.538 3.083 37.520 1.00 5.90 84 LEU A O 1
ATOM 1327 N N . PHE A 1 90 ? -8.716 4.437 39.114 1.00 3.90 85 PHE A N 1
ATOM 1328 C CA . PHE A 1 90 ? -8.158 3.360 39.923 1.00 3.91 85 PHE A CA 1
ATOM 1329 C C . PHE A 1 90 ? -9.121 2.766 40.930 1.00 4.11 85 PHE A C 1
ATOM 1330 O O . PHE A 1 90 ? -9.942 3.478 41.501 1.00 6.18 85 PHE A O 1
ATOM 1347 N N . PRO A 1 91 ? -8.961 1.467 41.210 1.00 3.86 86 PRO A N 1
ATOM 1348 C CA . PRO A 1 91 ? -9.631 0.798 42.326 1.00 3.20 86 PRO A CA 1
ATOM 1349 C C . PRO A 1 91 ? -9.074 1.204 43.677 1.00 5.43 86 PRO A C 1
ATOM 1350 O O . PRO A 1 91 ? -7.891 1.537 43.738 1.00 5.64 86 PRO A O 1
ATOM 1361 N N . GLU A 1 92 ? -9.884 1.136 44.741 1.00 4.44 87 GLU A N 1
ATOM 1362 C CA A GLU A 1 92 ? -9.395 1.409 46.092 0.53 4.44 87 GLU A CA 1
ATOM 1363 C CA B GLU A 1 92 ? -9.396 1.415 46.091 0.47 4.47 87 GLU A CA 1
ATOM 1364 C C . GLU A 1 92 ? -8.351 0.399 46.558 1.00 5.03 87 GLU A C 1
ATOM 1365 O O . GLU A 1 92 ? -7.543 0.701 47.448 1.00 7.48 87 GLU A O 1
ATOM 1385 N N . ASN A 1 93 ? -8.358 -0.807 45.981 1.00 3.73 88 ASN A N 1
ATOM 1386 C CA . ASN A 1 93 ? -7.451 -1.859 46.442 1.00 3.35 88 ASN A CA 1
ATOM 1387 C C . ASN A 1 93 ? -6.181 -1.983 45.601 1.00 4.77 88 ASN A C 1
ATOM 1388 O O . ASN A 1 93 ? -5.566 -3.032 45.556 1.00 6.32 88 ASN A O 1
ATOM 1399 N N . PHE A 1 94 ? -5.816 -0.882 44.958 1.00 2.72 89 PHE A N 1
ATOM 1400 C CA . PHE A 1 94 ? -4.575 -0.744 44.213 1.00 2.20 89 PHE A CA 1
ATOM 1401 C C . PHE A 1 94 ? -3.572 0.061 45.023 1.00 1.43 89 PHE A C 1
ATOM 1402 O O . PHE A 1 94 ? -3.903 1.108 45.577 1.00 3.27 89 PHE A O 1
ATOM 1419 N N . HIS A 1 95 ? -2.344 -0.456 45.110 1.00 2.27 90 HIS A N 1
ATOM 1420 C CA . HIS A 1 95 ? -1.265 0.152 45.865 1.00 1.25 90 HIS A CA 1
ATOM 1421 C C . HIS A 1 95 ? -1.209 1.673 45.758 1.00 3.89 90 HIS A C 1
ATOM 1422 O O . HIS A 1 95 ? -1.073 2.230 44.663 1.00 3.31 90 HIS A O 1
ATOM 1435 N N . GLN A 1 96 ? -1.306 2.353 46.898 1.00 4.75 91 GLN A N 1
ATOM 1436 C CA . GLN A 1 96 ? -1.487 3.791 46.871 1.00 1.94 91 GLN A CA 1
ATOM 1437 C C . GLN A 1 96 ? -0.284 4.545 46.337 1.00 3.60 91 GLN A C 1
ATOM 1438 O O . GLN A 1 96 ? -0.458 5.421 45.473 1.00 3.44 91 GLN A O 1
ATOM 1452 N N . ASN A 1 97 ? 0.927 4.225 46.784 1.00 3.43 92 ASN A N 1
ATOM 1453 C CA . ASN A 1 97 ? 2.049 5.011 46.293 1.00 3.68 92 ASN A CA 1
ATOM 1454 C C . ASN A 1 97 ? 2.402 4.675 44.842 1.00 3.97 92 ASN A C 1
ATOM 1455 O O . ASN A 1 97 ? 2.870 5.546 44.102 1.00 3.50 92 ASN A O 1
ATOM 1466 N N . LEU A 1 98 ? 2.149 3.456 44.383 1.00 2.95 93 LEU A N 1
ATOM 1467 C CA . LEU A 1 98 ? 2.317 3.183 42.956 1.00 2.83 93 LEU A CA 1
ATOM 1468 C C . LEU A 1 98 ? 1.303 3.984 42.129 1.00 0.90 93 LEU A C 1
ATOM 1469 O O . LEU A 1 98 ? 1.643 4.533 41.105 1.00 2.97 93 LEU A O 1
ATOM 1485 N N . LYS A 1 99 ? 0.034 3.992 42.546 1.00 1.82 94 LYS A N 1
ATOM 1486 C CA . LYS A 1 99 ? -0.958 4.837 41.905 1.00 0.71 94 LYS A CA 1
ATOM 1487 C C . LYS A 1 99 ? -0.502 6.297 41.862 1.00 2.86 94 LYS A C 1
ATOM 1488 O O . LYS A 1 99 ? -0.639 6.966 40.847 1.00 4.11 94 LYS A O 1
ATOM 1507 N N . ASN A 1 100 ? -0.001 6.807 42.985 1.00 2.12 95 ASN A N 1
ATOM 1508 C CA . ASN A 1 100 ? 0.419 8.197 43.016 1.00 1.42 95 ASN A CA 1
ATOM 1509 C C . ASN A 1 100 ? 1.578 8.446 42.038 1.00 2.88 95 ASN A C 1
ATOM 1510 O O . ASN A 1 100 ? 1.604 9.463 41.354 1.00 4.80 95 ASN A O 1
ATOM 1521 N N . LEU A 1 101 ? 2.504 7.498 41.950 1.00 3.00 96 LEU A N 1
ATOM 1522 C CA . LEU A 1 101 ? 3.625 7.616 41.020 1.00 3.38 96 LEU A CA 1
ATOM 1523 C C . LEU A 1 101 ? 3.122 7.607 39.584 1.00 2.75 96 LEU A C 1
ATOM 1524 O O . LEU A 1 101 ? 3.544 8.412 38.755 1.00 4.00 96 LEU A O 1
ATOM 1540 N N . LEU A 1 102 ? 2.245 6.664 39.255 1.00 1.91 97 LEU A N 1
ATOM 1541 C CA . LEU A 1 102 ? 1.714 6.618 37.908 1.00 2.39 97 LEU A CA 1
ATOM 1542 C C . LEU A 1 102 ? 0.978 7.907 37.573 1.00 1.89 97 LEU A C 1
ATOM 1543 O O . LEU A 1 102 ? 1.113 8.423 36.460 1.00 4.33 97 LEU A O 1
ATOM 1559 N N . THR A 1 103 ? 0.207 8.427 38.522 1.00 4.08 98 THR A N 1
ATOM 1560 C CA . THR A 1 103 ? -0.492 9.684 38.302 1.00 2.68 98 THR A CA 1
ATOM 1561 C C . THR A 1 103 ? 0.499 10.816 38.015 1.00 3.81 98 THR A C 1
ATOM 1562 O O . THR A 1 103 ? 0.296 11.612 37.093 1.00 3.88 98 THR A O 1
ATOM 1573 N N . LYS A 1 104 ? 1.557 10.900 38.810 1.00 3.02 99 LYS A N 1
ATOM 1574 C CA . LYS A 1 104 ? 2.611 11.874 38.587 1.00 1.83 99 LYS A CA 1
ATOM 1575 C C . LYS A 1 104 ? 3.190 11.784 37.179 1.00 5.46 99 LYS A C 1
ATOM 1576 O O . LYS A 1 104 ? 3.335 12.801 36.482 1.00 4.51 99 LYS A O 1
ATOM 1595 N N . ILE A 1 105 ? 3.524 10.573 36.764 1.00 4.28 100 ILE A N 1
ATOM 1596 C CA . ILE A 1 105 ? 4.103 10.367 35.439 1.00 4.09 100 ILE A CA 1
ATOM 1597 C C . ILE A 1 105 ? 3.107 10.720 34.332 1.00 5.82 100 ILE A C 1
ATOM 1598 O O . ILE A 1 105 ? 3.492 11.352 33.337 1.00 7.31 100 ILE A O 1
ATOM 1631 N N . LEU A 1 107 ? 0.849 12.928 34.474 1.00 6.31 102 LEU A N 1
ATOM 1632 C CA . LEU A 1 107 ? 0.759 14.383 34.448 1.00 5.56 102 LEU A CA 1
ATOM 1633 C C . LEU A 1 107 ? 1.986 15.018 33.814 1.00 6.26 102 LEU A C 1
ATOM 1634 O O . LEU A 1 107 ? 1.879 16.115 33.233 1.00 8.93 102 LEU A O 1
ATOM 1650 N N . GLU A 1 108 ? 3.130 14.355 33.933 1.00 5.40 103 GLU A N 1
ATOM 1651 C CA . GLU A 1 108 ? 4.364 14.855 33.321 1.00 7.58 103 GLU A CA 1
ATOM 1652 C C . GLU A 1 108 ? 4.287 14.829 31.797 1.00 10.64 103 GLU A C 1
ATOM 1653 O O . GLU A 1 108 ? 5.003 15.580 31.144 1.00 12.75 103 GLU A O 1
ATOM 1665 N N . HIS A 1 109 ? 3.440 13.975 31.231 1.00 6.84 104 HIS A N 1
ATOM 1666 C CA . HIS A 1 109 ? 3.418 13.784 29.777 1.00 8.19 104 HIS A CA 1
ATOM 1667 C C . HIS A 1 109 ? 2.105 14.071 29.063 1.00 11.90 104 HIS A C 1
ATOM 1668 O O . HIS A 1 109 ? 2.103 14.171 27.837 1.00 11.41 104 HIS A O 1
ATOM 1681 N N . VAL A 1 110 ? 0.988 14.185 29.783 1.00 9.40 105 VAL A N 1
ATOM 1682 C CA . VAL A 1 110 ? -0.318 14.159 29.115 1.00 8.69 105 VAL A CA 1
ATOM 1683 C C . VAL A 1 110 ? -0.478 15.252 28.047 1.00 11.80 105 VAL A C 1
ATOM 1684 O O . VAL A 1 110 ? -1.046 14.989 26.996 1.00 11.74 105 VAL A O 1
ATOM 1697 N N . SER A 1 111 ? 0.072 16.440 28.275 1.00 12.34 106 SER A N 1
ATOM 1698 C CA . SER A 1 111 ? -0.081 17.514 27.298 1.00 12.48 106 SER A CA 1
ATOM 1699 C C . SER A 1 111 ? 0.559 17.135 25.952 1.00 12.57 106 SER A C 1
ATOM 1700 O O . SER A 1 111 ? -0.049 17.320 24.899 1.00 17.35 106 SER A O 1
ATOM 1708 N N . THR A 1 112 ? 1.781 16.616 26.006 1.00 12.63 107 THR A N 1
ATOM 1709 C CA . THR A 1 112 ? 2.507 16.200 24.810 1.00 12.30 107 THR A CA 1
ATOM 1710 C C . THR A 1 112 ? 1.837 14.995 24.186 1.00 10.62 107 THR A C 1
ATOM 1711 O O . THR A 1 112 ? 1.687 14.897 22.971 1.00 13.64 107 THR A O 1
ATOM 1722 N N . TRP A 1 113 ? 1.454 14.049 25.027 1.00 11.06 108 TRP A N 1
ATOM 1723 C CA . TRP A 1 113 ? 0.835 12.834 24.530 1.00 10.88 108 TRP A CA 1
ATOM 1724 C C . TRP A 1 113 ? -0.482 13.129 23.857 1.00 11.02 108 TRP A C 1
ATOM 1725 O O . TRP A 1 113 ? -0.778 12.559 22.807 1.00 14.42 108 TRP A O 1
ATOM 1746 N N . ARG A 1 114 ? -1.295 13.978 24.482 1.00 11.91 109 ARG A N 1
ATOM 1747 C CA . ARG A 1 114 ? -2.590 14.309 23.924 1.00 12.11 109 ARG A CA 1
ATOM 1748 C C . ARG A 1 114 ? -2.422 14.948 22.550 1.00 17.18 109 ARG A C 1
ATOM 1749 O O . ARG A 1 114 ? -3.209 14.683 21.642 1.00 22.08 109 ARG A O 1
ATOM 1770 N N . THR A 1 115 ? -1.401 15.787 22.401 1.00 12.70 110 THR A N 1
ATOM 1771 C CA . THR A 1 115 ? -1.157 16.432 21.119 1.00 18.81 110 THR A CA 1
ATOM 1772 C C . THR A 1 115 ? -0.774 15.393 20.072 1.00 28.84 110 THR A C 1
ATOM 1773 O O . THR A 1 115 ? -1.315 15.392 18.957 1.00 23.71 110 THR A O 1
ATOM 1784 N N . GLU A 1 116 ? 0.169 14.523 20.436 1.00 16.81 111 GLU A N 1
ATOM 1785 C CA . GLU A 1 116 ? 0.659 13.476 19.530 1.00 17.94 111 GLU A CA 1
ATOM 1786 C C . GLU A 1 116 ? -0.468 12.547 19.092 1.00 16.52 111 GLU A C 1
ATOM 1787 O O . GLU A 1 116 ? -0.552 12.181 17.920 1.00 24.16 111 GLU A O 1
ATOM 1799 N N . ALA A 1 117 ? -1.337 12.180 20.026 1.00 16.50 112 ALA A N 1
ATOM 1800 C CA . ALA A 1 117 ? -2.401 11.227 19.760 1.00 20.18 112 ALA A CA 1
ATOM 1801 C C . ALA A 1 117 ? -3.530 11.884 18.974 1.00 40.65 112 ALA A C 1
ATOM 1802 O O . ALA A 1 117 ? -4.045 11.303 18.018 1.00 42.60 112 ALA A O 1
ATOM 1809 N N . GLN A 1 118 ? -3.908 13.094 19.382 1.00 42.73 113 GLN A N 1
ATOM 1810 C CA . GLN A 1 118 ? -5.027 13.806 18.765 1.00 41.85 113 GLN A CA 1
ATOM 1811 C C . GLN A 1 118 ? -4.693 14.261 17.344 1.00 43.63 113 GLN A C 1
ATOM 1812 O O . GLN A 1 118 ? -5.589 14.600 16.569 1.00 59.77 113 GLN A O 1
ATOM 1816 N N . ALA A 1 119 ? -3.406 14.274 17.007 1.00 31.61 114 ALA A N 1
ATOM 1817 C CA . ALA A 1 119 ? -2.975 14.566 15.641 1.00 30.01 114 ALA A CA 1
ATOM 1818 C C . ALA A 1 119 ? -3.163 13.341 14.743 1.00 44.44 114 ALA A C 1
ATOM 1819 O O . ALA A 1 119 ? -3.081 13.441 13.518 1.00 52.15 114 ALA A O 1
ATOM 1826 N N . ASN A 1 120 ? -3.423 12.193 15.365 1.00 35.77 115 ASN A N 1
ATOM 1827 C CA . ASN A 1 120 ? -3.506 10.916 14.665 1.00 50.51 115 ASN A CA 1
ATOM 1828 C C . ASN A 1 120 ? -4.700 10.090 15.139 1.00 51.45 115 ASN A C 1
ATOM 1829 O O . ASN A 1 120 ? -5.828 10.290 14.688 1.00 52.89 115 ASN A O 1
ATOM 1856 N N . ALA B 1 6 ? -13.822 -11.654 60.720 1.00 22.22 1 ALA B N 1
ATOM 1857 C CA . ALA B 1 6 ? -12.500 -11.437 60.120 1.00 18.60 1 ALA B CA 1
ATOM 1858 C C . ALA B 1 6 ? -12.566 -11.185 58.618 1.00 18.09 1 ALA B C 1
ATOM 1859 O O . ALA B 1 6 ? -12.948 -12.080 57.854 1.00 15.85 1 ALA B O 1
ATOM 1866 N N . ALA B 1 7 ? -12.168 -9.979 58.205 1.00 17.73 2 ALA B N 1
ATOM 1867 C CA . ALA B 1 7 ? -12.253 -9.583 56.802 1.00 14.71 2 ALA B CA 1
ATOM 1868 C C . ALA B 1 7 ? -11.175 -8.578 56.381 1.00 12.21 2 ALA B C 1
ATOM 1869 O O . ALA B 1 7 ? -10.812 -7.657 57.102 1.00 16.56 2 ALA B O 1
ATOM 1876 N N . LEU B 1 8 ? -10.705 -8.745 55.160 1.00 11.71 3 LEU B N 1
ATOM 1877 C CA . LEU B 1 8 ? -9.700 -7.858 54.606 1.00 10.59 3 LEU B CA 1
ATOM 1878 C C . LEU B 1 8 ? -10.327 -6.646 53.901 1.00 7.49 3 LEU B C 1
ATOM 1879 O O . LEU B 1 8 ? -11.267 -6.800 53.128 1.00 11.38 3 LEU B O 1
ATOM 1895 N N . THR B 1 9 ? -9.803 -5.459 54.170 1.00 6.20 4 THR B N 1
ATOM 1896 C CA . THR B 1 9 ? -10.267 -4.240 53.509 1.00 6.36 4 THR B CA 1
ATOM 1897 C C . THR B 1 9 ? -9.552 -4.004 52.173 1.00 4.31 4 THR B C 1
ATOM 1898 O O . THR B 1 9 ? -8.529 -4.601 51.892 1.00 5.22 4 THR B O 1
ATOM 1909 N N . ALA B 1 10 ? -10.100 -3.110 51.357 1.00 6.14 5 ALA B N 1
ATOM 1910 C CA . ALA B 1 10 ? -9.413 -2.717 50.123 1.00 4.40 5 ALA B CA 1
ATOM 1911 C C . ALA B 1 10 ? -8.024 -2.188 50.432 1.00 5.16 5 ALA B C 1
ATOM 1912 O O . ALA B 1 10 ? -7.080 -2.442 49.687 1.00 5.04 5 ALA B O 1
ATOM 1919 N N . GLU B 1 11 ? -7.902 -1.423 51.508 1.00 5.19 6 GLU B N 1
ATOM 1920 C CA . GLU B 1 11 ? -6.609 -0.874 51.916 1.00 7.43 6 GLU B CA 1
ATOM 1921 C C . GLU B 1 11 ? -5.599 -1.977 52.266 1.00 4.84 6 GLU B C 1
ATOM 1922 O O . GLU B 1 11 ? -4.402 -1.858 51.983 1.00 5.55 6 GLU B O 1
ATOM 1926 N N . HIS B 1 12 ? -6.078 -3.032 52.906 1.00 5.38 7 HIS B N 1
ATOM 1927 C CA . HIS B 1 12 ? -5.231 -4.190 53.196 1.00 4.64 7 HIS B CA 1
ATOM 1928 C C . HIS B 1 12 ? -4.687 -4.799 51.912 1.00 2.15 7 HIS B C 1
ATOM 1929 O O . HIS B 1 12 ? -3.516 -5.112 51.812 1.00 3.71 7 HIS B O 1
ATOM 1942 N N . PHE B 1 13 ? -5.553 -5.022 50.926 1.00 2.09 8 PHE B N 1
ATOM 1943 C CA . PHE B 1 13 ? -5.091 -5.642 49.686 1.00 1.74 8 PHE B CA 1
ATOM 1944 C C . PHE B 1 13 ? -4.107 -4.740 48.979 1.00 2.48 8 PHE B C 1
ATOM 1945 O O . PHE B 1 13 ? -3.104 -5.206 48.453 1.00 4.27 8 PHE B O 1
ATOM 1962 N N . ALA B 1 14 ? -4.382 -3.438 48.969 1.00 2.33 9 ALA B N 1
ATOM 1963 C CA . ALA B 1 14 ? -3.454 -2.490 48.366 1.00 3.45 9 ALA B CA 1
ATOM 1964 C C . ALA B 1 14 ? -2.105 -2.595 49.074 1.00 2.67 9 ALA B C 1
ATOM 1965 O O . ALA B 1 14 ? -1.063 -2.564 48.423 1.00 4.83 9 ALA B O 1
ATOM 1972 N N . ALA B 1 15 ? -2.113 -2.712 50.392 1.00 2.24 10 ALA B N 1
ATOM 1973 C CA . ALA B 1 15 ? -0.875 -2.691 51.165 1.00 3.21 10 ALA B CA 1
ATOM 1974 C C . ALA B 1 15 ? -0.059 -3.965 50.985 1.00 3.50 10 ALA B C 1
ATOM 1975 O O . ALA B 1 15 ? 1.182 -3.931 51.035 1.00 3.63 10 ALA B O 1
ATOM 1982 N N . LEU B 1 16 ? -0.740 -5.084 50.776 1.00 1.18 11 LEU B N 1
ATOM 1983 C CA . LEU B 1 16 ? -0.044 -6.336 50.518 1.00 1.27 11 LEU B CA 1
ATOM 1984 C C . LEU B 1 16 ? 0.844 -6.257 49.299 1.00 4.10 11 LEU B C 1
ATOM 1985 O O . LEU B 1 16 ? 1.827 -6.955 49.207 1.00 4.26 11 LEU B O 1
ATOM 2001 N N . GLN B 1 17 ? 0.485 -5.406 48.349 1.00 3.68 12 GLN B N 1
ATOM 2002 C CA . GLN B 1 17 ? 1.256 -5.318 47.121 1.00 2.92 12 GLN B CA 1
ATOM 2003 C C . GLN B 1 17 ? 2.667 -4.780 47.354 1.00 2.82 12 GLN B C 1
ATOM 2004 O O . GLN B 1 17 ? 3.548 -5.013 46.518 1.00 4.99 12 GLN B O 1
ATOM 2018 N N . SER B 1 18 ? 2.916 -4.138 48.490 1.00 2.24 13 SER B N 1
ATOM 2019 C CA . SER B 1 18 ? 4.285 -3.737 48.825 1.00 3.07 13 SER B CA 1
ATOM 2020 C C . SER B 1 18 ? 5.246 -4.916 48.890 1.00 5.42 13 SER B C 1
ATOM 2021 O O . SER B 1 18 ? 6.448 -4.722 48.784 1.00 4.03 13 SER B O 1
ATOM 2029 N N . LEU B 1 19 ? 4.734 -6.117 49.096 1.00 3.73 14 LEU B N 1
ATOM 2030 C CA . LEU B 1 19 ? 5.607 -7.289 49.166 1.00 3.11 14 LEU B CA 1
ATOM 2031 C C . LEU B 1 19 ? 6.353 -7.526 47.858 1.00 3.13 14 LEU B C 1
ATOM 2032 O O . LEU B 1 19 ? 7.353 -8.242 47.845 1.00 4.78 14 LEU B O 1
ATOM 2048 N N . LEU B 1 20 ? 5.865 -6.957 46.749 1.00 3.20 15 LEU B N 1
ATOM 2049 C CA . LEU B 1 20 ? 6.553 -7.094 45.468 1.00 2.14 15 LEU B CA 1
ATOM 2050 C C . LEU B 1 20 ? 7.905 -6.401 45.456 1.00 4.79 15 LEU B C 1
ATOM 2051 O O . LEU B 1 20 ? 8.713 -6.648 44.557 1.00 5.65 15 LEU B O 1
ATOM 2067 N N . LYS B 1 21 ? 8.151 -5.579 46.478 1.00 3.83 16 LYS B N 1
ATOM 2068 C CA . LYS B 1 21 ? 9.440 -4.907 46.650 1.00 3.66 16 LYS B CA 1
ATOM 2069 C C . LYS B 1 21 ? 10.492 -5.794 47.331 1.00 7.01 16 LYS B C 1
ATOM 2070 O O . LYS B 1 21 ? 11.672 -5.426 47.397 1.00 8.23 16 LYS B O 1
ATOM 2089 N N . ALA B 1 22 ? 10.080 -6.955 47.822 1.00 4.92 17 ALA B N 1
ATOM 2090 C CA . ALA B 1 22 ? 10.985 -7.821 48.569 1.00 5.35 17 ALA B CA 1
ATOM 2091 C C . ALA B 1 22 ? 12.113 -8.370 47.697 1.00 6.40 17 ALA B C 1
ATOM 2092 O O . ALA B 1 22 ? 11.911 -8.700 46.528 1.00 7.13 17 ALA B O 1
ATOM 2099 N N . SER B 1 23 ? 13.293 -8.507 48.295 1.00 5.67 18 SER B N 1
ATOM 2100 C CA . SER B 1 23 ? 14.421 -9.067 47.580 1.00 4.86 18 SER B CA 1
ATOM 2101 C C . SER B 1 23 ? 14.455 -10.596 47.612 1.00 5.17 18 SER B C 1
ATOM 2102 O O . SER B 1 23 ? 15.267 -11.197 46.916 1.00 7.12 18 SER B O 1
ATOM 2110 N N . SER B 1 24 ? 13.587 -11.230 48.403 1.00 5.55 19 SER B N 1
ATOM 2111 C CA . SER B 1 24 ? 13.530 -12.689 48.421 1.00 5.85 19 SER B CA 1
ATOM 2112 C C . SER B 1 24 ? 12.191 -13.164 48.901 1.00 5.19 19 SER B C 1
ATOM 2113 O O . SER B 1 24 ? 11.483 -12.441 49.603 1.00 4.57 19 SER B O 1
ATOM 2121 N N . LYS B 1 25 ? 11.850 -14.403 48.560 1.00 4.80 20 LYS B N 1
ATOM 2122 C CA . LYS B 1 25 ? 10.668 -15.036 49.106 1.00 5.89 20 LYS B CA 1
ATOM 2123 C C . LYS B 1 25 ? 10.835 -15.320 50.599 1.00 6.19 20 LYS B C 1
ATOM 2124 O O . LYS B 1 25 ? 9.844 -15.384 51.339 1.00 5.76 20 LYS B O 1
ATOM 2143 N N . ASP B 1 26 ? 12.079 -15.477 51.064 1.00 6.73 21 ASP B N 1
ATOM 2144 C CA . ASP B 1 26 ? 12.320 -15.704 52.483 1.00 4.82 21 ASP B CA 1
ATOM 2145 C C . ASP B 1 26 ? 11.770 -14.578 53.342 1.00 3.65 21 ASP B C 1
ATOM 2146 O O . ASP B 1 26 ? 11.197 -14.838 54.405 1.00 6.02 21 ASP B O 1
ATOM 2155 N N . VAL B 1 27 ? 11.940 -13.325 52.932 1.00 4.71 22 VAL B N 1
ATOM 2156 C CA A VAL B 1 27 ? 11.474 -12.269 53.821 0.61 6.30 22 VAL B CA 1
ATOM 2157 C CA B VAL B 1 27 ? 11.451 -12.242 53.790 0.39 6.30 22 VAL B CA 1
ATOM 2158 C C . VAL B 1 27 ? 9.934 -12.270 53.828 1.00 4.50 22 VAL B C 1
ATOM 2159 O O . VAL B 1 27 ? 9.327 -11.980 54.853 1.00 5.60 22 VAL B O 1
ATOM 2181 N N . VAL B 1 28 ? 9.315 -12.634 52.707 1.00 5.28 23 VAL B N 1
ATOM 2182 C CA . VAL B 1 28 ? 7.852 -12.716 52.660 1.00 4.47 23 VAL B CA 1
ATOM 2183 C C . VAL B 1 28 ? 7.368 -13.806 53.599 1.00 4.35 23 VAL B C 1
ATOM 2184 O O . VAL B 1 28 ? 6.412 -13.623 54.350 1.00 4.49 23 VAL B O 1
ATOM 2197 N N . ARG B 1 29 ? 8.032 -14.951 53.585 1.00 5.07 24 ARG B N 1
ATOM 2198 C CA . ARG B 1 29 ? 7.690 -16.025 54.507 1.00 4.06 24 ARG B CA 1
ATOM 2199 C C . ARG B 1 29 ? 7.787 -15.573 55.965 1.00 4.03 24 ARG B C 1
ATOM 2200 O O . ARG B 1 29 ? 6.917 -15.853 56.782 1.00 6.72 24 ARG B O 1
ATOM 2221 N N . GLN B 1 30 ? 8.863 -14.884 56.298 1.00 3.59 25 GLN B N 1
ATOM 2222 C CA . GLN B 1 30 ? 9.040 -14.414 57.659 1.00 4.01 25 GLN B CA 1
ATOM 2223 C C . GLN B 1 30 ? 7.968 -13.415 58.044 1.00 4.70 25 GLN B C 1
ATOM 2224 O O . GLN B 1 30 ? 7.424 -13.480 59.147 1.00 6.24 25 GLN B O 1
ATOM 2238 N N . LEU B 1 31 ? 7.677 -12.481 57.157 1.00 5.31 26 LEU B N 1
ATOM 2239 C CA . LEU B 1 31 ? 6.651 -11.494 57.460 1.00 5.69 26 LEU B CA 1
ATOM 2240 C C . LEU B 1 31 ? 5.292 -12.164 57.697 1.00 5.52 26 LEU B C 1
ATOM 2241 O O . LEU B 1 31 ? 4.548 -11.752 58.582 1.00 5.42 26 LEU B O 1
ATOM 2257 N N . CYS B 1 32 ? 4.962 -13.191 56.915 1.00 3.94 27 CYS B N 1
ATOM 2258 C CA . CYS B 1 32 ? 3.705 -13.903 57.130 1.00 4.18 27 CYS B CA 1
ATOM 2259 C C . CYS B 1 32 ? 3.669 -14.561 58.505 1.00 7.40 27 CYS B C 1
ATOM 2260 O O . CYS B 1 32 ? 2.684 -14.416 59.244 1.00 5.02 27 CYS B O 1
ATOM 2268 N N . GLN B 1 33 ? 4.729 -15.284 58.865 1.00 5.94 28 GLN B N 1
ATOM 2269 C CA A GLN B 1 33 ? 4.741 -16.002 60.129 0.41 7.22 28 GLN B CA 1
ATOM 2270 C CA B GLN B 1 33 ? 4.736 -16.000 60.137 0.59 7.20 28 GLN B CA 1
ATOM 2271 C C . GLN B 1 33 ? 4.730 -15.037 61.316 1.00 5.64 28 GLN B C 1
ATOM 2272 O O . GLN B 1 33 ? 4.016 -15.253 62.301 1.00 7.28 28 GLN B O 1
ATOM 2296 N N . GLU B 1 34 ? 5.516 -13.980 61.228 1.00 5.05 29 GLU B N 1
ATOM 2297 C CA . GLU B 1 34 ? 5.577 -13.044 62.344 1.00 5.85 29 GLU B CA 1
ATOM 2298 C C . GLU B 1 34 ? 4.293 -12.253 62.495 1.00 5.61 29 GLU B C 1
ATOM 2299 O O . GLU B 1 34 ? 3.879 -11.953 63.619 1.00 5.93 29 GLU B O 1
ATOM 2311 N N . SER B 1 35 ? 3.647 -11.940 61.382 1.00 5.09 30 SER B N 1
ATOM 2312 C CA . SER B 1 35 ? 2.376 -11.238 61.445 1.00 3.44 30 SER B CA 1
ATOM 2313 C C . SER B 1 35 ? 1.276 -12.111 62.024 1.00 4.47 30 SER B C 1
ATOM 2314 O O . SER B 1 35 ? 0.404 -11.614 62.741 1.00 5.52 30 SER B O 1
ATOM 2322 N N . PHE B 1 36 ? 1.316 -13.407 61.738 1.00 3.63 31 PHE B N 1
ATOM 2323 C CA . PHE B 1 36 ? 0.378 -14.323 62.366 1.00 3.59 31 PHE B CA 1
ATOM 2324 C C . PHE B 1 36 ? 0.558 -14.419 63.882 1.00 6.07 31 PHE B C 1
ATOM 2325 O O . PHE B 1 36 ? -0.410 -14.368 64.645 1.00 6.26 31 PHE B O 1
ATOM 2342 N N . SER B 1 37 ? 1.795 -14.575 64.304 1.00 6.14 32 SER B N 1
ATOM 2343 C CA . SER B 1 37 ? 2.110 -14.852 65.703 1.00 7.62 32 SER B CA 1
ATOM 2344 C C . SER B 1 37 ? 1.854 -13.661 66.592 1.00 6.86 32 SER B C 1
ATOM 2345 O O . SER B 1 37 ? 1.421 -13.804 67.749 1.00 9.41 32 SER B O 1
ATOM 2353 N N . SER B 1 38 ? 2.164 -12.489 66.062 1.00 4.43 33 SER B N 1
ATOM 2354 C CA . SER B 1 38 ? 1.974 -11.230 66.755 1.00 6.14 33 SER B CA 1
ATOM 2355 C C . SER B 1 38 ? 0.510 -10.922 66.974 1.00 7.25 33 SER B C 1
ATOM 2356 O O . SER B 1 38 ? -0.330 -11.213 66.136 1.00 6.50 33 SER B O 1
ATOM 2364 N N . SER B 1 39 ? 0.203 -10.289 68.103 1.00 8.77 34 SER B N 1
ATOM 2365 C CA A SER B 1 39 ? -1.075 -9.609 68.230 0.45 8.04 34 SER B CA 1
ATOM 2366 C CA B SER B 1 39 ? -1.076 -9.618 68.242 0.55 8.04 34 SER B CA 1
ATOM 2367 C C . SER B 1 39 ? -1.126 -8.407 67.307 1.00 5.19 34 SER B C 1
ATOM 2368 O O . SER B 1 39 ? -0.099 -7.861 66.937 1.00 5.58 34 SER B O 1
ATOM 2380 N N . ALA B 1 40 ? -2.314 -7.962 66.952 1.00 6.41 35 ALA B N 1
ATOM 2381 C CA . ALA B 1 40 ? -2.425 -6.758 66.143 1.00 7.59 35 ALA B CA 1
ATOM 2382 C C . ALA B 1 40 ? -1.743 -5.575 66.853 1.00 7.55 35 ALA B C 1
ATOM 2383 O O . ALA B 1 40 ? -0.995 -4.817 66.234 1.00 7.78 35 ALA B O 1
ATOM 2390 N N . LEU B 1 41 ? -1.946 -5.449 68.166 1.00 8.31 36 LEU B N 1
ATOM 2391 C CA . LEU B 1 41 ? -1.301 -4.344 68.874 1.00 7.58 36 LEU B CA 1
ATOM 2392 C C . LEU B 1 41 ? 0.211 -4.515 68.981 1.00 9.69 36 LEU B C 1
ATOM 2393 O O . LEU B 1 41 ? 0.934 -3.542 69.211 1.00 14.61 36 LEU B O 1
ATOM 2409 N N . GLY B 1 42 ? 0.700 -5.733 68.775 1.00 6.99 37 GLY B N 1
ATOM 2410 C CA . GLY B 1 42 ? 2.117 -6.009 68.832 1.00 7.81 37 GLY B CA 1
ATOM 2411 C C . GLY B 1 42 ? 2.855 -5.834 67.511 1.00 8.86 37 GLY B C 1
ATOM 2412 O O . GLY B 1 42 ? 4.076 -5.931 67.455 1.00 9.49 37 GLY B O 1
ATOM 2416 N N . LEU B 1 43 ? 2.120 -5.554 66.439 1.00 5.62 38 LEU B N 1
ATOM 2417 C CA . LEU B 1 43 ? 2.735 -5.454 65.114 1.00 4.50 38 LEU B CA 1
ATOM 2418 C C . LEU B 1 43 ? 3.739 -4.315 65.035 1.00 8.57 38 LEU B C 1
ATOM 2419 O O . LEU B 1 43 ? 4.666 -4.375 64.225 1.00 8.45 38 LEU B O 1
ATOM 2435 N N . LYS B 1 44 ? 3.575 -3.299 65.882 1.00 10.40 39 LYS B N 1
ATOM 2436 C CA . LYS B 1 44 ? 4.518 -2.180 65.922 1.00 13.12 39 LYS B CA 1
ATOM 2437 C C . LYS B 1 44 ? 5.955 -2.658 66.119 1.00 11.90 39 LYS B C 1
ATOM 2438 O O . LYS B 1 44 ? 6.909 -2.004 65.654 1.00 14.37 39 LYS B O 1
ATOM 2445 N N . LYS B 1 45 ? 6.121 -3.800 66.782 1.00 10.31 40 LYS B N 1
ATOM 2446 C CA . LYS B 1 45 ? 7.445 -4.387 67.017 1.00 11.80 40 LYS B CA 1
ATOM 2447 C C . LYS B 1 45 ? 8.150 -4.789 65.723 1.00 13.74 40 LYS B C 1
ATOM 2448 O O . LYS B 1 45 ? 9.370 -4.946 65.706 1.00 14.74 40 LYS B O 1
ATOM 2455 N N . LEU B 1 46 ? 7.381 -4.945 64.644 1.00 7.72 41 LEU B N 1
ATOM 2456 C CA . LEU B 1 46 ? 7.897 -5.395 63.356 1.00 9.82 41 LEU B CA 1
ATOM 2457 C C . LEU B 1 46 ? 8.084 -4.247 62.360 1.00 7.16 41 LEU B C 1
ATOM 2458 O O . LEU B 1 46 ? 8.554 -4.464 61.241 1.00 9.32 41 LEU B O 1
ATOM 2474 N N . LEU B 1 47 ? 7.745 -3.030 62.751 1.00 7.18 42 LEU B N 1
ATOM 2475 C CA . LEU B 1 47 ? 7.781 -1.899 61.819 1.00 7.16 42 LEU B CA 1
ATOM 2476 C C . LEU B 1 47 ? 9.183 -1.623 61.295 1.00 8.63 42 LEU B C 1
ATOM 2477 O O . LEU B 1 47 ? 9.378 -1.451 60.089 1.00 11.45 42 LEU B O 1
ATOM 2493 N N . ASP B 1 48 ? 10.165 -1.559 62.190 1.00 12.34 43 ASP B N 1
ATOM 2494 C CA . ASP B 1 48 ? 11.497 -1.143 61.761 1.00 14.74 43 ASP B CA 1
ATOM 2495 C C . ASP B 1 48 ? 12.063 -2.115 60.726 1.00 9.95 43 ASP B C 1
ATOM 2496 O O . ASP B 1 48 ? 12.582 -1.690 59.685 1.00 11.77 43 ASP B O 1
ATOM 2504 N N . VAL B 1 49 ? 11.940 -3.412 60.975 1.00 8.58 44 VAL B N 1
ATOM 2505 C CA . VAL B 1 49 ? 12.485 -4.404 60.050 1.00 10.32 44 VAL B CA 1
ATOM 2506 C C . VAL B 1 49 ? 11.673 -4.474 58.747 1.00 8.75 44 VAL B C 1
ATOM 2507 O O . VAL B 1 49 ? 12.231 -4.709 57.680 1.00 10.03 44 VAL B O 1
ATOM 2520 N N . THR B 1 50 ? 10.369 -4.236 58.825 1.00 7.62 45 THR B N 1
ATOM 2521 C CA . THR B 1 50 ? 9.536 -4.238 57.631 1.00 7.16 45 THR B CA 1
ATOM 2522 C C . THR B 1 50 ? 9.900 -3.049 56.767 1.00 7.07 45 THR B C 1
ATOM 2523 O O . THR B 1 50 ? 10.119 -3.179 55.555 1.00 6.98 45 THR B O 1
ATOM 2534 N N . CYS B 1 51 ? 9.964 -1.869 57.377 1.00 5.81 46 CYS B N 1
ATOM 2535 C CA . CYS B 1 51 ? 10.349 -0.659 56.637 1.00 6.53 46 CYS B CA 1
ATOM 2536 C C . CYS B 1 51 ? 11.701 -0.798 55.970 1.00 6.19 46 CYS B C 1
ATOM 2537 O O . CYS B 1 51 ? 11.868 -0.452 54.801 1.00 7.93 46 CYS B O 1
ATOM 2545 N N . SER B 1 52 ? 12.679 -1.285 56.723 1.00 8.64 47 SER B N 1
ATOM 2546 C CA . SER B 1 52 ? 14.034 -1.329 56.202 1.00 9.85 47 SER B CA 1
ATOM 2547 C C . SER B 1 52 ? 14.188 -2.446 55.158 1.00 10.95 47 SER B C 1
ATOM 2548 O O . SER B 1 52 ? 14.923 -2.286 54.181 1.00 10.92 47 SER B O 1
ATOM 2556 N N . SER B 1 53 ? 13.501 -3.569 55.335 1.00 8.22 48 SER B N 1
ATOM 2557 C CA . SER B 1 53 ? 13.690 -4.683 54.419 1.00 10.33 48 SER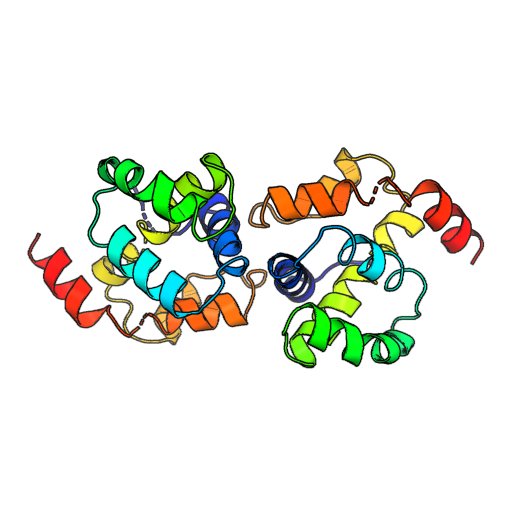 B CA 1
ATOM 2558 C C . SER B 1 53 ? 13.026 -4.398 53.065 1.00 11.43 48 SER B C 1
ATOM 2559 O O . SER B 1 53 ? 13.576 -4.736 52.029 1.00 11.56 48 SER B O 1
ATOM 2567 N N . LEU B 1 54 ? 11.873 -3.739 53.070 1.00 8.99 49 LEU B N 1
ATOM 2568 C CA . LEU B 1 54 ? 11.140 -3.452 51.839 1.00 6.86 49 LEU B CA 1
ATOM 2569 C C . LEU B 1 54 ? 11.323 -2.042 51.286 1.00 7.69 49 LEU B C 1
ATOM 2570 O O . LEU B 1 54 ? 10.803 -1.723 50.206 1.00 10.62 49 LEU B O 1
ATOM 2586 N N . SER B 1 55 ? 12.029 -1.199 52.026 1.00 5.89 50 SER B N 1
ATOM 2587 C CA . SER B 1 55 ? 12.165 0.226 51.707 1.00 6.70 50 SER B CA 1
ATOM 2588 C C . SER B 1 55 ? 10.806 0.894 51.517 1.00 10.56 50 SER B C 1
ATOM 2589 O O . SER B 1 55 ? 10.512 1.511 50.486 1.00 10.48 50 SER B O 1
ATOM 2597 N N . VAL B 1 56 ? 9.984 0.760 52.544 1.00 7.41 51 VAL B N 1
ATOM 2598 C CA . VAL B 1 56 ? 8.662 1.362 52.589 1.00 6.19 51 VAL B CA 1
ATOM 2599 C C . VAL B 1 56 ? 8.527 2.325 53.768 1.00 9.53 51 VAL B C 1
ATOM 2600 O O . VAL B 1 56 ? 9.331 2.321 54.705 1.00 8.98 51 VAL B O 1
ATOM 2613 N N . THR B 1 57 ? 7.503 3.164 53.710 1.00 8.95 52 THR B N 1
ATOM 2614 C CA . THR B 1 57 ? 7.227 4.091 54.797 1.00 7.84 52 THR B CA 1
ATOM 2615 C C . THR B 1 57 ? 6.648 3.376 55.997 1.00 10.08 52 THR B C 1
ATOM 2616 O O . THR B 1 57 ? 6.167 2.249 55.882 1.00 7.89 52 THR B O 1
ATOM 2627 N N . GLN B 1 58 ? 6.682 4.027 57.159 1.00 8.16 53 GLN B N 1
ATOM 2628 C CA . GLN B 1 58 ? 6.052 3.466 58.343 1.00 5.27 53 GLN B CA 1
ATOM 2629 C C . GLN B 1 58 ? 4.580 3.134 58.099 1.00 7.51 53 GLN B C 1
ATOM 2630 O O . GLN B 1 58 ? 4.105 2.087 58.539 1.00 8.57 53 GLN B O 1
ATOM 2644 N N . GLU B 1 59 ? 3.855 4.002 57.395 1.00 9.53 54 GLU B N 1
ATOM 2645 C CA . GLU B 1 59 ? 2.441 3.733 57.136 1.00 10.76 54 GLU B CA 1
ATOM 2646 C C . GLU B 1 59 ? 2.269 2.519 56.215 1.00 9.49 54 GLU B C 1
ATOM 2647 O O . GLU B 1 59 ? 1.396 1.671 56.425 1.00 8.73 54 GLU B O 1
ATOM 2659 N N . GLU B 1 60 ? 3.105 2.427 55.193 1.00 6.41 55 GLU B N 1
ATOM 2660 C CA . GLU B 1 60 ? 3.051 1.281 54.285 1.00 5.19 55 GLU B CA 1
ATOM 2661 C C . GLU B 1 60 ? 3.304 -0.011 55.042 1.00 6.30 55 GLU B C 1
ATOM 2662 O O . GLU B 1 60 ? 2.646 -1.034 54.818 1.00 6.87 55 GLU B O 1
ATOM 2674 N N . ALA B 1 61 ? 4.281 0.040 55.938 1.00 4.71 56 ALA B N 1
ATOM 2675 C CA . ALA B 1 61 ? 4.612 -1.143 56.738 1.00 3.41 56 ALA B CA 1
ATOM 2676 C C . ALA B 1 61 ? 3.480 -1.523 57.689 1.00 4.01 56 ALA B C 1
ATOM 2677 O O . ALA B 1 61 ? 3.134 -2.702 57.808 1.00 5.31 56 ALA B O 1
ATOM 2684 N N . GLU B 1 62 ? 2.916 -0.531 58.387 1.00 5.58 57 GLU B N 1
ATOM 2685 C CA . GLU B 1 62 ? 1.830 -0.771 59.318 1.00 5.22 57 GLU B CA 1
ATOM 2686 C C . GLU B 1 62 ? 0.653 -1.424 58.613 1.00 4.93 57 GLU B C 1
ATOM 2687 O O . GLU B 1 62 ? 0.083 -2.403 59.103 1.00 4.93 57 GLU B O 1
ATOM 2697 N N . GLU B 1 63 ? 0.288 -0.895 57.449 1.00 4.82 58 GLU B N 1
ATOM 2698 C CA . GLU B 1 63 ? -0.865 -1.426 56.740 1.00 4.57 58 GLU B CA 1
ATOM 2699 C C . GLU B 1 63 ? -0.578 -2.825 56.194 1.00 6.16 58 GLU B C 1
ATOM 2700 O O . GLU B 1 63 ? -1.444 -3.683 56.214 1.00 4.23 58 GLU B O 1
ATOM 2712 N N . LEU B 1 64 ? 0.643 -3.053 55.715 1.00 4.49 59 LEU B N 1
ATOM 2713 C CA . LEU B 1 64 ? 1.063 -4.385 55.270 1.00 5.00 59 LEU B CA 1
ATOM 2714 C C . LEU B 1 64 ? 0.989 -5.394 56.401 1.00 4.18 59 LEU B C 1
ATOM 2715 O O . LEU B 1 64 ? 0.460 -6.496 56.222 1.00 4.73 59 LEU B O 1
ATOM 2731 N N . LEU B 1 65 ? 1.515 -5.021 57.566 1.00 4.84 60 LEU B N 1
ATOM 2732 C CA . LEU B 1 65 ? 1.523 -5.943 58.703 1.00 3.92 60 LEU B CA 1
ATOM 2733 C C . LEU B 1 65 ? 0.104 -6.219 59.173 1.00 2.23 60 LEU B C 1
ATOM 2734 O O . LEU B 1 65 ? -0.243 -7.349 59.478 1.00 2.89 60 LEU B O 1
ATOM 2750 N N . GLN B 1 66 ? -0.734 -5.187 59.205 1.00 3.48 61 GLN B N 1
ATOM 2751 C CA . GLN B 1 66 ? -2.134 -5.389 59.570 1.00 5.97 61 GLN B CA 1
ATOM 2752 C C . GLN B 1 66 ? -2.820 -6.321 58.585 1.00 6.30 61 GLN B C 1
ATOM 2753 O O . GLN B 1 66 ? -3.593 -7.185 58.974 1.00 5.15 61 GLN B O 1
ATOM 2767 N N . ALA B 1 67 ? -2.513 -6.168 57.302 1.00 3.26 62 ALA B N 1
ATOM 2768 C CA . ALA B 1 67 ? -3.098 -7.022 56.260 1.00 3.33 62 ALA B CA 1
ATOM 2769 C C . ALA B 1 67 ? -2.685 -8.477 56.422 1.00 2.10 62 ALA B C 1
ATOM 2770 O O . ALA B 1 67 ? -3.494 -9.378 56.329 1.00 3.53 62 ALA B O 1
ATOM 2777 N N . LEU B 1 68 ? -1.404 -8.698 56.648 1.00 3.02 63 LEU B N 1
ATOM 2778 C CA . LEU B 1 68 ? -0.898 -10.049 56.802 1.00 3.17 63 LEU B CA 1
ATOM 2779 C C . LEU B 1 68 ? -1.433 -10.702 58.065 1.00 3.08 63 LEU B C 1
ATOM 2780 O O . LEU B 1 68 ? -1.763 -11.892 58.086 1.00 3.87 63 LEU B O 1
ATOM 2796 N N . HIS B 1 69 ? -1.510 -9.922 59.127 1.00 3.84 64 HIS B N 1
ATOM 2797 C CA . HIS B 1 69 ? -2.056 -10.425 60.373 1.00 4.02 64 HIS B CA 1
ATOM 2798 C C . HIS B 1 69 ? -3.496 -10.850 60.158 1.00 4.04 64 HIS B C 1
ATOM 2799 O O . HIS B 1 69 ? -3.891 -11.940 60.547 1.00 5.13 64 HIS B O 1
ATOM 2812 N N . ARG B 1 70 ? -4.283 -9.989 59.528 1.00 3.36 65 ARG B N 1
ATOM 2813 C CA . ARG B 1 70 ? -5.675 -10.317 59.269 1.00 5.49 65 ARG B CA 1
ATOM 2814 C C . ARG B 1 70 ? -5.839 -11.552 58.379 1.00 3.51 65 ARG B C 1
ATOM 2815 O O . ARG B 1 70 ? -6.669 -12.420 58.644 1.00 6.22 65 ARG B O 1
ATOM 2853 N N . THR B 1 72 ? -3.710 -14.080 57.680 1.00 4.50 67 THR B N 1
ATOM 2854 C CA . THR B 1 72 ? -3.217 -15.325 58.240 1.00 4.24 67 THR B CA 1
ATOM 2855 C C . THR B 1 72 ? -4.174 -15.766 59.339 1.00 4.96 67 THR B C 1
ATOM 2856 O O . THR B 1 72 ? -4.462 -16.947 59.431 1.00 5.12 67 THR B O 1
ATOM 2867 N N . ARG B 1 73 ? -4.682 -14.831 60.140 1.00 4.03 68 ARG B N 1
ATOM 2868 C CA . ARG B 1 73 ? -5.641 -15.196 61.175 1.00 5.20 68 ARG B CA 1
ATOM 2869 C C . ARG B 1 73 ? -6.950 -15.694 60.573 1.00 6.17 68 ARG B C 1
ATOM 2870 O O . ARG B 1 73 ? -7.582 -16.609 61.091 1.00 7.91 68 ARG B O 1
ATOM 2891 N N . LEU B 1 74 ? -7.370 -15.078 59.483 1.00 6.36 69 LEU B N 1
ATOM 2892 C CA . LEU B 1 74 ? -8.584 -15.477 58.782 1.00 4.53 69 LEU B CA 1
ATOM 2893 C C . LEU B 1 74 ? -8.485 -16.920 58.272 1.00 5.40 69 LEU B C 1
ATOM 2894 O O . LEU B 1 74 ? -9.373 -17.741 58.499 1.00 7.92 69 LEU B O 1
ATOM 2910 N N . VAL B 1 75 ? -7.389 -17.216 57.591 1.00 5.12 70 VAL B N 1
ATOM 2911 C CA . VAL B 1 75 ? -7.134 -18.531 57.067 1.00 7.42 70 VAL B CA 1
ATOM 2912 C C . VAL B 1 75 ? -7.137 -19.566 58.198 1.00 8.27 70 VAL B C 1
ATOM 2913 O O . VAL B 1 75 ? -7.714 -20.647 58.050 1.00 9.22 70 VAL B O 1
ATOM 2926 N N . ALA B 1 76 ? -6.517 -19.246 59.328 1.00 7.65 71 ALA B N 1
ATOM 2927 C CA . ALA B 1 76 ? -6.447 -20.198 60.435 1.00 6.95 71 ALA B CA 1
ATOM 2928 C C . ALA B 1 76 ? -7.794 -20.385 61.120 1.00 8.13 71 ALA B C 1
ATOM 2929 O O . ALA B 1 76 ? -8.224 -21.518 61.366 1.00 11.83 71 ALA B O 1
ATOM 2936 N N . PHE B 1 77 ? -8.469 -19.286 61.416 1.00 7.76 72 PHE B N 1
ATOM 2937 C CA . PHE B 1 77 ? -9.683 -19.373 62.218 1.00 13.73 72 PHE B CA 1
ATOM 2938 C C . PHE B 1 77 ? -10.853 -19.926 61.411 1.00 14.18 72 PHE B C 1
ATOM 2939 O O . PHE B 1 77 ? -11.703 -20.616 61.959 1.00 17.07 72 PHE B O 1
ATOM 2947 N N . ARG B 1 78 ? -10.892 -19.668 60.113 1.00 7.87 73 ARG B N 1
ATOM 2948 C CA . ARG B 1 78 ? -11.974 -20.206 59.295 1.00 7.83 73 ARG B CA 1
ATOM 2949 C C . ARG B 1 78 ? -11.587 -21.474 58.551 1.00 7.90 73 ARG B C 1
ATOM 2950 O O . ARG B 1 78 ? -12.370 -21.984 57.731 1.00 11.68 73 ARG B O 1
ATOM 2971 N N . ASP B 1 79 ? -10.409 -21.997 58.870 1.00 7.58 74 ASP B N 1
ATOM 2972 C CA . ASP B 1 79 ? -9.925 -23.256 58.319 1.00 8.98 74 ASP B CA 1
ATOM 2973 C C . ASP B 1 79 ? -9.995 -23.250 56.809 1.00 8.02 74 ASP B C 1
ATOM 2974 O O . ASP B 1 79 ? -10.564 -24.154 56.179 1.00 10.73 74 ASP B O 1
ATOM 2983 N N . LEU B 1 80 ? -9.415 -22.212 56.221 1.00 7.51 75 LEU B N 1
ATOM 2984 C CA . LEU B 1 80 ? -9.303 -22.131 54.768 1.00 9.11 75 LEU B CA 1
ATOM 2985 C C . LEU B 1 80 ? -8.037 -22.883 54.358 1.00 9.91 75 LEU B C 1
ATOM 2986 O O . LEU B 1 80 ? -6.964 -22.298 54.190 1.00 14.17 75 LEU B O 1
ATOM 3002 N N . SER B 1 81 ? -8.171 -24.197 54.241 1.00 8.67 76 SER B N 1
ATOM 3003 C CA . SER B 1 81 ? -7.003 -25.074 54.187 1.00 8.24 76 SER B CA 1
ATOM 3004 C C . SER B 1 81 ? -6.738 -25.661 52.809 1.00 8.83 76 SER B C 1
ATOM 3005 O O . SER B 1 81 ? -5.864 -26.512 52.639 1.00 13.11 76 SER B O 1
ATOM 3013 N N . SER B 1 82 ? -7.486 -25.189 51.819 1.00 5.64 77 SER B N 1
ATOM 3014 C CA . SER B 1 82 ? -7.238 -25.538 50.428 1.00 6.18 77 SER B CA 1
ATOM 3015 C C . SER B 1 82 ? -6.769 -24.331 49.658 1.00 4.89 77 SER B C 1
ATOM 3016 O O . SER B 1 82 ? -7.120 -23.201 49.990 1.00 5.72 77 SER B O 1
ATOM 3024 N N . ALA B 1 83 ? -5.966 -24.563 48.627 1.00 5.50 78 ALA B N 1
ATOM 3025 C CA . ALA B 1 83 ? -5.536 -23.474 47.766 1.00 5.27 78 ALA B CA 1
ATOM 3026 C C . ALA B 1 83 ? -6.734 -22.692 47.250 1.00 4.99 78 ALA B C 1
ATOM 3027 O O . ALA B 1 83 ? -6.725 -21.456 47.231 1.00 5.49 78 ALA B O 1
ATOM 3034 N N . GLU B 1 84 ? -7.773 -23.402 46.832 1.00 5.48 79 GLU B N 1
ATOM 3035 C CA . GLU B 1 84 ? -8.958 -22.742 46.274 1.00 6.24 79 GLU B CA 1
ATOM 3036 C C . GLU B 1 84 ? -9.620 -21.777 47.261 1.00 3.94 79 GLU B C 1
ATOM 3037 O O . GLU B 1 84 ? -9.973 -20.664 46.876 1.00 5.74 79 GLU B O 1
ATOM 3049 N N . ALA B 1 85 ? -9.759 -22.177 48.526 1.00 3.89 80 ALA B N 1
ATOM 3050 C CA . ALA B 1 85 ? -10.399 -21.325 49.521 1.00 5.70 80 ALA 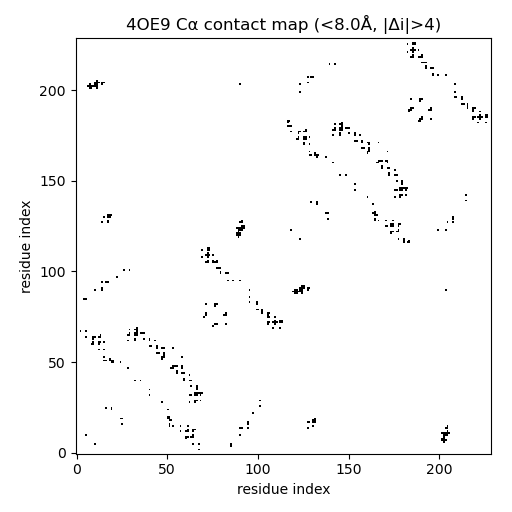B CA 1
ATOM 3051 C C . ALA B 1 85 ? -9.563 -20.086 49.820 1.00 4.13 80 ALA B C 1
ATOM 3052 O O . ALA B 1 85 ? -10.110 -19.007 50.067 1.00 7.20 80 ALA B O 1
ATOM 3059 N N . ILE B 1 86 ? -8.239 -20.207 49.758 1.00 3.27 81 ILE B N 1
ATOM 30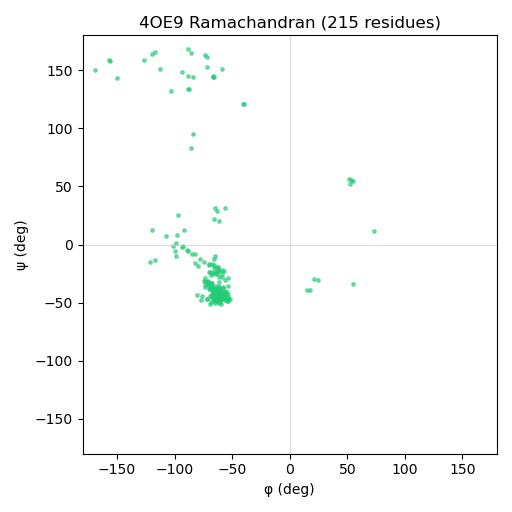60 C CA . ILE B 1 86 ? -7.369 -19.083 50.038 1.00 2.31 81 ILE B CA 1
ATOM 3061 C C . ILE B 1 86 ? -7.353 -18.138 48.821 1.00 2.15 81 ILE B C 1
ATOM 3062 O O . ILE B 1 86 ? -7.511 -16.919 48.949 1.00 3.25 81 ILE B O 1
ATOM 3078 N N . LEU B 1 87 ? -7.167 -18.698 47.630 1.00 2.31 82 LEU B N 1
ATOM 3079 C CA . LEU B 1 87 ? -7.183 -17.911 46.409 1.00 2.88 82 LEU B CA 1
ATOM 3080 C C . LEU B 1 87 ? -8.454 -17.082 46.300 1.00 6.21 82 LEU B C 1
ATOM 3081 O O . LEU B 1 87 ? -8.441 -15.961 45.788 1.00 4.32 82 LEU B O 1
ATOM 3097 N N . ALA B 1 88 ? -9.561 -17.648 46.770 1.00 4.06 83 ALA B N 1
ATOM 3098 C CA . ALA B 1 88 ? -10.855 -16.990 46.611 1.00 6.42 83 ALA B CA 1
ATOM 3099 C C . ALA B 1 88 ? -10.968 -15.713 47.431 1.00 6.57 83 ALA B C 1
ATOM 3100 O O . ALA B 1 88 ? -11.832 -14.885 47.146 1.00 5.68 83 ALA B O 1
ATOM 3107 N N . LEU B 1 89 ? -10.096 -15.529 48.415 1.00 2.43 84 LEU B N 1
ATOM 3108 C CA . LEU B 1 89 ? -10.131 -14.320 49.232 1.00 5.45 84 LEU B CA 1
ATOM 3109 C C . LEU B 1 89 ? -9.713 -13.084 48.454 1.00 5.45 84 LEU B C 1
ATOM 3110 O O . LEU B 1 89 ? -10.043 -11.973 48.844 1.00 5.00 84 LEU B O 1
ATOM 3126 N N . PHE B 1 90 ? -8.953 -13.269 47.389 1.00 2.52 85 PHE B N 1
ATOM 3127 C CA . PHE B 1 90 ? -8.295 -12.142 46.741 1.00 3.46 85 PHE B CA 1
ATOM 3128 C C . PHE B 1 90 ? -9.173 -11.507 45.681 1.00 4.31 85 PHE B C 1
ATOM 3129 O O . PHE B 1 90 ? -9.896 -12.208 44.973 1.00 5.56 85 PHE B O 1
ATOM 3146 N N . PRO B 1 91 ? -9.080 -10.172 45.544 1.00 3.60 86 PRO B N 1
ATOM 3147 C CA . PRO B 1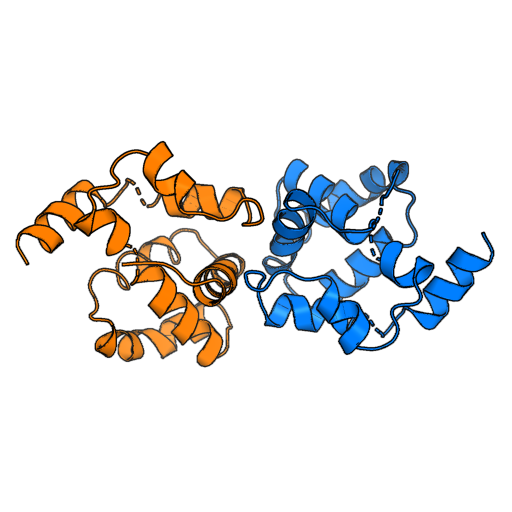 91 ? -9.695 -9.506 44.391 1.00 4.49 86 PRO B CA 1
ATOM 3148 C C . PRO B 1 91 ? -9.169 -10.018 43.061 1.00 4.71 86 PRO B C 1
ATOM 3149 O O . PRO B 1 91 ? -8.016 -10.438 42.980 1.00 5.11 86 PRO B O 1
ATOM 3160 N N . GLU B 1 92 ? -9.994 -9.958 42.012 1.00 6.26 87 GLU B N 1
ATOM 3161 C CA . GLU B 1 92 ? -9.548 -10.356 40.679 1.00 5.55 87 GLU B CA 1
ATOM 3162 C C . GLU B 1 92 ? -8.433 -9.477 40.126 1.00 5.06 87 GLU B C 1
ATOM 3163 O O . GLU B 1 92 ? -7.670 -9.915 39.269 1.00 8.07 87 GLU B O 1
ATOM 3175 N N . ASN B 1 93 ? -8.358 -8.236 40.616 1.00 4.84 88 ASN B N 1
ATOM 3176 C CA . ASN B 1 93 ? -7.349 -7.289 40.152 1.00 3.50 88 ASN B CA 1
ATOM 3177 C C . ASN B 1 93 ? -6.063 -7.295 40.968 1.00 7.72 88 ASN B C 1
ATOM 3178 O O . ASN B 1 93 ? -5.233 -6.411 40.811 1.00 9.24 88 ASN B O 1
ATOM 3189 N N . PHE B 1 94 ? -5.887 -8.304 41.816 1.00 2.79 89 PHE B N 1
ATOM 3190 C CA . PHE B 1 94 ? -4.672 -8.478 42.607 1.00 3.27 89 PHE B CA 1
ATOM 3191 C C . PHE B 1 94 ? -3.633 -9.279 41.829 1.00 2.76 89 PHE B C 1
ATOM 3192 O O . PHE B 1 94 ? -3.958 -10.301 41.243 1.00 3.05 89 PHE B O 1
ATOM 3209 N N . HIS B 1 95 ? -2.386 -8.800 41.833 1.00 2.84 90 HIS B N 1
ATOM 3210 C CA . HIS B 1 95 ? -1.254 -9.416 41.139 1.00 2.52 90 HIS B CA 1
ATOM 3211 C C . HIS B 1 95 ? -1.264 -10.934 41.253 1.00 2.44 90 HIS B C 1
ATOM 3212 O O . HIS B 1 95 ? -1.241 -11.482 42.363 1.00 4.25 90 HIS B O 1
ATOM 3225 N N . GLN B 1 96 ? -1.303 -11.619 40.118 1.00 3.44 91 GLN B N 1
ATOM 3226 C CA . GLN B 1 96 ? -1.495 -13.069 40.172 1.00 2.13 91 GLN B CA 1
ATOM 3227 C C . GLN B 1 96 ? -0.343 -13.789 40.854 1.00 1.55 91 GLN B C 1
ATOM 3228 O O . GLN B 1 96 ? -0.564 -14.650 41.705 1.00 4.87 91 GLN B O 1
ATOM 3242 N N . ASN B 1 97 ? 0.900 -13.473 40.488 1.00 3.58 92 ASN B N 1
ATOM 3243 C CA . ASN B 1 97 ? 1.984 -14.244 41.043 1.00 2.47 92 ASN B CA 1
ATOM 3244 C C . ASN B 1 97 ? 2.194 -13.956 42.526 1.00 3.26 92 ASN B C 1
ATOM 3245 O O . ASN B 1 97 ? 2.563 -14.854 43.264 1.00 4.37 92 ASN B O 1
ATOM 3256 N N . LEU B 1 98 ? 1.924 -12.737 42.985 1.00 3.53 93 LEU B N 1
ATOM 3257 C CA . LEU B 1 98 ? 1.988 -12.471 44.411 1.00 2.61 93 LEU B CA 1
ATOM 3258 C C . LEU B 1 98 ? 0.872 -13.211 45.148 1.00 3.69 93 LEU B C 1
ATOM 3259 O O . LEU B 1 98 ? 1.107 -13.792 46.209 1.00 3.98 93 LEU B O 1
ATOM 3275 N N . LYS B 1 99 ? -0.347 -13.199 44.604 1.00 3.65 94 LYS B N 1
ATOM 3276 C CA . LYS B 1 99 ? -1.429 -13.980 45.184 1.00 3.55 94 LYS B CA 1
ATOM 3277 C C . LYS B 1 99 ? -1.024 -15.446 45.313 1.00 2.45 94 LYS B C 1
ATOM 3278 O O . LYS B 1 99 ? -1.260 -16.078 46.343 1.00 3.29 94 LYS B O 1
ATOM 3297 N N . ASN B 1 100 ? -0.419 -15.983 44.262 1.00 3.42 95 ASN B N 1
ATOM 3298 C CA . ASN B 1 100 ? -0.062 -17.398 44.272 1.00 3.30 95 ASN B CA 1
ATOM 3299 C C . ASN B 1 100 ? 1.008 -17.687 45.315 1.00 2.70 95 ASN B C 1
ATOM 3300 O O . ASN B 1 100 ? 0.971 -18.710 45.992 1.00 3.62 95 ASN B O 1
ATOM 3311 N N . LEU B 1 101 ? 1.978 -16.780 45.445 1.00 2.73 96 LEU B N 1
ATOM 3312 C CA . LEU B 1 101 ? 3.028 -16.931 46.453 1.00 3.45 96 LEU B CA 1
ATOM 3313 C C . LEU B 1 101 ? 2.473 -16.891 47.864 1.00 4.71 96 LEU B C 1
ATOM 3314 O O . LEU B 1 101 ? 2.824 -17.718 48.718 1.00 4.83 96 LEU B O 1
ATOM 3330 N N . LEU B 1 102 ? 1.644 -15.901 48.136 1.00 3.08 97 LEU B N 1
ATOM 3331 C CA . LEU B 1 102 ? 1.017 -15.799 49.445 1.00 4.46 97 LEU B CA 1
ATOM 3332 C C . LEU B 1 102 ? 0.183 -17.036 49.751 1.00 2.07 97 LEU B C 1
ATOM 3333 O O . LEU B 1 102 ? 0.203 -17.533 50.882 1.00 3.08 97 LEU B O 1
ATOM 3349 N N . THR B 1 103 ? -0.539 -17.540 48.750 1.00 3.01 98 THR B N 1
ATOM 3350 C CA . THR B 1 103 ? -1.332 -18.744 48.921 1.00 1.12 98 THR B CA 1
ATOM 3351 C C . THR B 1 103 ? -0.443 -19.940 49.263 1.00 2.45 98 THR B C 1
ATOM 3352 O O . THR B 1 103 ? -0.741 -20.705 50.184 1.00 3.78 98 THR B O 1
ATOM 3363 N N . LYS B 1 104 ? 0.661 -20.088 48.531 1.00 3.16 99 LYS B N 1
ATOM 3364 C CA . LYS B 1 104 ? 1.629 -21.156 48.820 1.00 2.26 99 LYS B CA 1
ATOM 3365 C C . LYS B 1 104 ? 2.118 -21.082 50.254 1.00 2.96 99 LYS B C 1
ATOM 3366 O O . LYS B 1 104 ? 2.175 -22.093 50.949 1.00 4.74 99 LYS B O 1
ATOM 3385 N N . ILE B 1 105 ? 2.496 -19.886 50.696 1.00 3.01 100 ILE B N 1
ATOM 3386 C CA . ILE B 1 105 ? 2.979 -19.716 52.062 1.00 2.48 100 ILE B CA 1
ATOM 3387 C C . ILE B 1 105 ? 1.890 -20.052 53.076 1.00 6.36 100 ILE B C 1
ATOM 3388 O O . ILE B 1 105 ? 2.176 -20.698 54.102 1.00 6.30 100 ILE B O 1
ATOM 3421 N N . LEU B 1 107 ? -0.558 -22.108 52.753 1.00 4.51 102 LEU B N 1
ATOM 3422 C CA . LEU B 1 107 ? -0.714 -23.557 52.760 1.00 5.72 102 LEU B CA 1
ATOM 3423 C C . LEU B 1 107 ? 0.400 -24.237 53.526 1.00 7.54 102 LEU B C 1
ATOM 3424 O O . LEU B 1 107 ? 0.194 -25.308 54.108 1.00 8.08 102 LEU B O 1
ATOM 3440 N N . GLU B 1 108 ? 1.587 -23.639 53.525 1.00 5.03 103 GLU B N 1
ATOM 3441 C CA . GLU B 1 108 ? 2.729 -24.209 54.245 1.00 4.72 103 GLU B CA 1
ATOM 3442 C C . GLU B 1 108 ? 2.516 -24.194 55.755 1.00 5.02 103 GLU B C 1
ATOM 3443 O O . GLU B 1 108 ? 3.129 -24.989 56.473 1.00 10.41 103 GLU B O 1
ATOM 3455 N N . HIS B 1 109 ? 1.681 -23.276 56.234 1.00 5.98 104 HIS B N 1
ATOM 3456 C CA . HIS B 1 109 ? 1.495 -23.075 57.678 1.00 8.29 104 HIS B CA 1
ATOM 3457 C C . HIS B 1 109 ? 0.118 -23.345 58.222 1.00 9.84 104 HIS B C 1
ATOM 3458 O O . HIS B 1 109 ? -0.039 -23.439 59.428 1.00 8.80 104 HIS B O 1
ATOM 3471 N N . VAL B 1 110 ? -0.888 -23.471 57.364 1.00 6.13 105 VAL B N 1
ATOM 3472 C CA . VAL B 1 110 ? -2.257 -23.435 57.851 1.00 5.26 105 VAL B CA 1
ATOM 3473 C C . VAL B 1 110 ? -2.576 -24.558 58.840 1.00 11.32 105 VAL B C 1
ATOM 3474 O O . VAL B 1 110 ? -3.300 -24.327 59.803 1.00 12.23 105 VAL B O 1
ATOM 3487 N N . SER B 1 111 ? -2.032 -25.750 58.639 1.00 9.82 106 SER B N 1
ATOM 3488 C CA . SER B 1 111 ? -2.354 -26.843 59.569 1.00 14.88 106 SER B CA 1
ATOM 3489 C C . SER B 1 111 ? -1.905 -26.495 60.993 1.00 21.96 106 SER B C 1
ATOM 3490 O O . SER B 1 111 ? -2.638 -26.722 61.955 1.00 17.51 106 SER B O 1
ATOM 3498 N N . THR B 1 112 ? -0.714 -25.925 61.125 1.00 10.19 107 THR B N 1
ATOM 3499 C CA . THR B 1 112 ? -0.215 -25.510 62.440 1.00 11.28 107 THR B CA 1
ATOM 3500 C C . THR B 1 112 ? -0.949 -24.286 62.961 1.00 13.84 107 THR B C 1
ATOM 3501 O O . THR B 1 112 ? -1.348 -24.223 64.119 1.00 12.43 107 THR B O 1
ATOM 3512 N N . TRP B 1 113 ? -1.099 -23.283 62.115 1.00 9.96 108 TRP B N 1
ATOM 3513 C CA . TRP B 1 113 ? -1.805 -22.075 62.538 1.00 7.22 108 TRP B CA 1
ATOM 3514 C C . TRP B 1 113 ? -3.226 -22.368 63.030 1.00 8.74 108 TRP B C 1
ATOM 3515 O O . TRP B 1 113 ? -3.700 -21.767 63.989 1.00 12.26 108 TRP B O 1
ATOM 3536 N N . ARG B 1 114 ? -3.919 -23.260 62.347 1.00 9.04 109 ARG B N 1
ATOM 3537 C CA . ARG B 1 114 ? -5.302 -23.569 62.701 1.00 11.42 109 ARG B CA 1
ATOM 3538 C C . ARG B 1 114 ? -5.366 -24.143 64.109 1.00 17.05 109 ARG B C 1
ATOM 3539 O O . ARG B 1 114 ? -6.226 -23.758 64.909 1.00 16.83 109 ARG B O 1
ATOM 3560 N N . THR B 1 115 ? -4.443 -25.050 64.405 1.00 12.31 110 THR B N 1
ATOM 3561 C CA . THR B 1 115 ? -4.396 -25.689 65.717 1.00 12.87 110 THR B CA 1
ATOM 3562 C C . THR B 1 115 ? -4.141 -24.640 66.775 1.00 20.62 110 THR B C 1
ATOM 3563 O O . THR B 1 115 ? -4.810 -24.609 67.806 1.00 23.63 110 THR B O 1
ATOM 3574 N N . GLU B 1 116 ? -3.186 -23.759 66.508 1.00 16.95 111 GLU B N 1
ATOM 3575 C CA . GLU B 1 116 ? -2.857 -22.706 67.459 1.00 14.98 111 GLU B CA 1
ATOM 3576 C C . GLU B 1 116 ? -4.013 -21.743 67.684 1.00 19.32 111 GLU B C 1
ATOM 3577 O O . GLU B 1 116 ? -4.329 -21.388 68.831 1.00 21.27 111 GLU B O 1
ATOM 3589 N N . ALA B 1 117 ? -4.641 -21.308 66.596 1.00 15.47 112 ALA B N 1
ATOM 3590 C CA . ALA B 1 117 ? -5.692 -20.300 66.679 1.00 19.76 112 ALA B CA 1
ATOM 3591 C C . ALA B 1 117 ? -6.927 -20.852 67.383 1.00 45.91 112 ALA B C 1
ATOM 3592 O O . ALA B 1 117 ? -7.518 -20.185 68.231 1.00 34.08 112 ALA B O 1
ATOM 3599 N N . GLN B 1 118 ? -7.305 -22.077 67.038 1.00 30.49 113 GLN B N 1
ATOM 3600 C CA . GLN B 1 118 ? -8.535 -22.661 67.556 1.00 40.07 113 GLN B CA 1
ATOM 3601 C C . GLN B 1 118 ? -8.351 -23.206 68.973 1.00 45.81 113 GLN B C 1
ATOM 3602 O O . GLN B 1 118 ? -9.327 -23.414 69.692 1.00 52.05 113 GLN B O 1
ATOM 3616 N N . ALA B 1 119 ? -7.102 -23.424 69.375 1.00 36.24 114 ALA B N 1
ATOM 3617 C CA . ALA B 1 119 ? -6.793 -23.755 70.763 1.00 27.37 114 ALA B CA 1
ATOM 3618 C C . ALA B 1 119 ? -6.720 -22.484 71.594 1.00 40.72 114 ALA B C 1
ATOM 3619 O O . ALA B 1 119 ? -6.767 -22.535 72.824 1.00 42.23 114 ALA B O 1
ATOM 3626 N N . ASN B 1 120 ? -6.613 -21.352 70.900 1.00 38.92 115 ASN B N 1
ATOM 3627 C CA . ASN B 1 120 ? -6.298 -20.060 71.502 1.00 52.37 115 ASN B CA 1
ATOM 3628 C C . ASN B 1 120 ? -4.853 -20.035 72.013 1.00 33.92 115 ASN B C 1
ATOM 3629 O O . ASN B 1 120 ? -4.596 -20.045 73.220 1.00 32.00 115 ASN B O 1
#

Sequence (229 aa):
SGAAALTAEHFAALQSLLKASSSKDVVRQLCQESFSSSSSALGLKKLLDVTCSSSLSVTQEEAEELLQALHRTRLVAFRDLSSAEAILALFPEENFHQNLKNLLTKILEHVSTWRTEAQANAALTAEHFAALQSLLKASSKDVVVRQLCQQESFSSSSALGLKKLLDVTCSSLSVTQEEAEELLQALHRTRLVAFRDLSSAEAILALFPENFHQNLKNLLTKILEHVSTWRTEAQAN

Solvent-accessible surface area: 11353 Å² total

Organism: Homo sapiens (NCBI:txid9606)

B-factor: mean 13.2, std 10.51, range [0.71, 78.29]

Radius of gyration: 18.93 Å; Cα contacts (8 Å, |Δi|>4): 297; chains: 2; bounding box: 30×44×57 Å

Secondary structure (DSSP, 8-state):
-------HHHHHHHGGGGG-SSHHHHHHHHHHHHHS-GGGGGGGHHHHHHHHT--HHHHHHHHHHHH--HHHHHHT--SHHHHHTTS-TTS-HHHHHHHHH---SHHHHHHHHHT-/----HHHHHHHGGGGG-S-HHHHHHHHHHHHHS-GGGGGGGHHHHHHHHT--HHHHHHHHHHHH--HHHHHTT--SHHHHHTTS-TTS-HHHHHHHHH---SHHHHHHHHHH-

GO terms:
  GO:0005634 nucleus (C, EXP)
  GO:0031410 cytoplasmic vesicle (C, EXP)
  GO:0005515 protein binding (F, IPI)
  GO:1904813 ficolin-1-rich granule lumen (C, TAS)
  GO:0034774 secretory granule lumen (C, TAS)
  GO:0005576 extracellular region (C, TAS)
  GO:0005654 nucleoplasm (C, IDA)
  GO:0032991 protein-containing complex (C, IDA)

InterPro domains:
  IPR017920 COMM domain [PF07258] (119-188)
  IPR017920 COMM domain [PS51269] (122-196)
  IPR037360 COMM domain-containing protein 9 [PTHR15663] (1-197)
  IPR048676 COMMD9, N-terminal domain [PF20923] (21-95)

Nearest PDB structures (foldseek):
  4oe9-assembly2_B  TM=1.001E+00  e=1.068E-13  Homo sapiens
  8esd-assembly1_N  TM=9.687E-01  e=3.958E-12  Homo sapiens
  8f2r-assembly1_I  TM=9.406E-01  e=4.376E-12  Homo sapiens
  8p0w-assembly1_B  TM=7.173E-01  e=1.885E-01  Homo sapiens
  4oe9-assembly2_B  TM=1.009E+00  e=1.390E-14  Homo sapiens

Foldseek 3Di:
DCLVADDPLLLVLLVLCVLAPDLVVVLVLLVVLQVDDLVRQLVCQVVQCVRSVDDSVSSNSNSNSSNSLLVCLCVVQLDLVSQLVRDDPPHDDVSSVSVSVSNVPNVVSNVVNVVD/DAADPLLLVLLVLCVQAPDLVVVLVLLVVLQVDDLVRQLVCQVVQCVRSVDDSVSSNSPSNSSNVLLCCQQVVLLDLVSQLVRDDPPHDVVSSNSVSVSNVCNVVSNVVNVVD